Protein AF-A0A4R5E4R2-F1 (afdb_monomer_lite)

Foldseek 3Di:
DQDDWDWDKAADPPAAEDEDDFDFLAFQCGLARHQVLLRVCNPHHIYTRTGDALADPTHHPPPPAAADCVVCCVVVVPDPQAQLQRQQCVVCVLLVDDRDDPDPRSSSRSVRVSRHHDPVPDPDPLVVLQPDPAADEQEFEQCPPPDPSNCVRPVVVVVVCSVVSCVSSVHYYDYDYPDHHRCCNRVVVVVSVVVVVSVVVRD

InterPro domains:
  IPR029058 Alpha/Beta hydrolase fold [G3DSA:3.40.50.1820] (2-77)
  IPR029058 Alpha/Beta hydrolase fold [G3DSA:3.40.50.1820] (78-202)
  IPR029058 Alpha/Beta hydrolase fold [SSF53474] (4-197)

Secondary structure (DSSP, 8-state):
-PPPPPEEEES-TTSPEEEEE--TT--TT-TTTSSGGGGGGGGTSEEEEEPPTTSTTSPP--S------TTTHHHHHTSPPPPHHHHHHHHHHTTTPPPPP--HHHHHHHHHHTTSPPGGG----HHHHHH--S--EEEEE--TTS-HHHIIIIIHHHHHHHHHHHHHHT-EEEEETT--S-HHHHSHHHHHHHHHHHHHHH-

Structure (mmCIF, N/CA/C/O backbone):
data_AF-A0A4R5E4R2-F1
#
_entry.id   AF-A0A4R5E4R2-F1
#
loop_
_atom_site.group_PDB
_atom_site.id
_atom_site.type_symbol
_atom_site.label_atom_id
_atom_site.label_alt_id
_atom_site.label_comp_id
_atom_site.label_asym_id
_atom_site.label_entity_id
_atom_site.label_seq_id
_atom_site.pdbx_PDB_ins_code
_atom_site.Cartn_x
_atom_site.Cartn_y
_atom_site.Cartn_z
_atom_site.occupancy
_atom_site.B_iso_or_equiv
_atom_site.auth_seq_id
_atom_site.auth_comp_id
_atom_site.auth_asym_id
_atom_site.auth_atom_id
_atom_site.pdbx_PDB_model_num
ATOM 1 N N . MET A 1 1 ? 21.765 -1.315 18.176 1.00 36.66 1 MET A N 1
ATOM 2 C CA . MET A 1 1 ? 20.404 -1.459 17.619 1.00 36.66 1 MET A CA 1
ATOM 3 C C . MET A 1 1 ? 20.380 -0.693 16.311 1.00 36.66 1 MET A C 1
ATOM 5 O O . MET A 1 1 ? 20.702 0.490 16.365 1.00 36.66 1 MET A O 1
ATOM 9 N N . PRO A 1 2 ? 20.095 -1.317 15.158 1.00 48.78 2 PRO A N 1
ATOM 10 C CA . PRO A 1 2 ? 19.913 -0.552 13.927 1.00 48.78 2 PRO A CA 1
ATOM 11 C C . PRO A 1 2 ? 18.811 0.485 14.195 1.00 48.78 2 PRO A C 1
ATOM 13 O O . PRO A 1 2 ? 17.774 0.131 14.759 1.00 48.78 2 PRO A O 1
ATOM 16 N N . GLY A 1 3 ? 19.081 1.764 13.909 1.00 56.19 3 GLY A N 1
ATOM 17 C CA . GLY A 1 3 ? 18.292 2.916 14.378 1.00 56.19 3 GLY A CA 1
ATOM 18 C C . GLY A 1 3 ? 16.785 2.818 14.111 1.00 56.19 3 GLY A C 1
ATOM 19 O O . GLY A 1 3 ? 16.336 1.978 13.325 1.00 56.19 3 GLY A O 1
ATOM 20 N N . SER A 1 4 ? 15.997 3.660 14.784 1.00 78.62 4 SER A N 1
ATOM 21 C CA . SER A 1 4 ? 14.544 3.744 14.579 1.00 78.62 4 SER A CA 1
ATOM 22 C C . SER A 1 4 ? 14.204 4.074 13.123 1.00 78.62 4 SER A C 1
ATOM 24 O O . SER A 1 4 ? 14.907 4.858 12.489 1.00 78.62 4 SER A O 1
ATOM 26 N N . VAL A 1 5 ? 13.125 3.485 12.605 1.00 82.88 5 VAL A N 1
ATOM 27 C CA . VAL A 1 5 ? 12.582 3.829 11.281 1.00 82.88 5 VAL A CA 1
ATOM 28 C C . VAL A 1 5 ? 12.020 5.253 11.273 1.00 82.88 5 VAL A C 1
ATOM 30 O O . VAL A 1 5 ? 11.542 5.740 12.300 1.00 82.88 5 VAL A O 1
ATOM 33 N N . HIS A 1 6 ? 12.089 5.914 10.121 1.00 88.81 6 HIS A N 1
ATOM 34 C CA . HIS A 1 6 ? 11.462 7.205 9.881 1.00 88.81 6 HIS A CA 1
ATOM 35 C C . HIS A 1 6 ? 9.942 7.051 9.749 1.00 88.81 6 HIS A C 1
ATOM 37 O O . HIS A 1 6 ? 9.453 6.081 9.164 1.00 88.81 6 HIS A O 1
ATOM 43 N N . VAL A 1 7 ? 9.198 8.002 10.318 1.00 91.75 7 VAL A N 1
ATOM 44 C CA . VAL A 1 7 ? 7.733 8.043 10.258 1.00 91.75 7 VAL A CA 1
ATOM 45 C C . VAL A 1 7 ? 7.277 9.489 10.097 1.00 91.75 7 VAL A C 1
ATOM 47 O O . VAL A 1 7 ? 7.362 10.279 11.044 1.00 91.75 7 VAL A O 1
ATOM 50 N N . THR A 1 8 ? 6.715 9.817 8.936 1.00 97.06 8 THR A N 1
ATOM 51 C CA . THR A 1 8 ? 5.967 11.064 8.761 1.00 97.06 8 THR A CA 1
ATOM 52 C C . THR A 1 8 ? 4.635 10.924 9.479 1.00 97.06 8 THR A C 1
ATOM 54 O O . THR A 1 8 ? 3.903 9.950 9.299 1.00 97.06 8 THR A O 1
ATOM 57 N N . THR A 1 9 ? 4.314 11.890 10.339 1.00 96.38 9 THR A N 1
ATOM 58 C CA . THR A 1 9 ? 3.120 11.808 11.176 1.00 96.38 9 THR A CA 1
ATOM 59 C C . THR A 1 9 ? 2.160 12.965 10.940 1.00 96.38 9 THR A C 1
ATOM 61 O O . THR A 1 9 ? 2.543 14.126 11.076 1.00 96.38 9 THR A O 1
ATOM 64 N N . LEU A 1 10 ? 0.890 12.646 10.680 1.00 97.19 10 LEU A N 1
ATOM 65 C CA . LEU A 1 10 ? -0.178 13.610 10.404 1.00 97.19 10 LEU A CA 1
ATOM 66 C C . LEU A 1 10 ? -1.336 13.461 11.404 1.00 97.19 10 LEU A C 1
ATOM 68 O O . LEU A 1 10 ? -1.610 12.369 11.899 1.00 97.19 10 LEU A O 1
ATOM 72 N N . GLY A 1 11 ? -2.043 14.557 11.684 1.00 95.75 11 GLY A N 1
ATOM 73 C CA . GLY A 1 11 ? -3.224 14.560 12.559 1.00 95.75 11 GLY A CA 1
ATOM 74 C C . GLY A 1 11 ? -2.900 14.691 14.055 1.00 95.75 11 GLY A C 1
ATOM 75 O O . GLY A 1 11 ? -1.730 14.715 14.448 1.00 95.75 11 GLY A O 1
ATOM 76 N N . PRO A 1 12 ? -3.913 14.827 14.925 1.00 92.81 12 PRO A N 1
ATOM 77 C CA . PRO A 1 12 ? -3.715 15.146 16.338 1.00 92.81 12 PRO A CA 1
ATOM 78 C C . PRO A 1 12 ? -3.223 13.937 17.146 1.00 92.81 12 PRO A C 1
ATOM 80 O O . PRO A 1 12 ? -3.650 12.810 16.926 1.00 92.81 12 PRO A O 1
ATOM 83 N N . HIS A 1 13 ? -2.354 14.172 18.133 1.00 85.50 13 HIS A N 1
ATOM 84 C CA . HIS A 1 13 ? -1.736 13.113 18.949 1.00 85.50 13 HIS A CA 1
ATOM 85 C C . HIS A 1 13 ? -2.749 12.214 19.688 1.00 85.50 13 HIS A C 1
ATOM 87 O O . HIS A 1 13 ? -2.463 11.050 19.938 1.00 85.50 13 HIS A O 1
ATOM 93 N N . GLY A 1 14 ? -3.922 12.744 20.051 1.00 87.00 14 GLY A N 1
ATOM 94 C CA . GLY A 1 14 ? -4.971 11.995 20.755 1.00 87.00 14 GLY A CA 1
ATOM 95 C C . GLY A 1 14 ? -5.952 11.238 19.853 1.00 87.00 14 GLY A C 1
ATOM 96 O O . GLY A 1 14 ? -6.846 10.581 20.379 1.00 87.00 14 GLY A O 1
ATOM 97 N N . ALA A 1 15 ? -5.837 11.347 18.525 1.00 90.69 15 ALA A N 1
ATOM 98 C CA . ALA A 1 15 ? -6.697 10.595 17.612 1.00 90.69 15 ALA A CA 1
ATOM 99 C C . ALA A 1 15 ? -6.246 9.128 17.485 1.00 90.69 15 ALA A C 1
ATOM 101 O O . ALA A 1 15 ? -5.068 8.830 17.707 1.00 90.69 15 ALA A O 1
ATOM 102 N N . PRO A 1 16 ? -7.149 8.211 17.083 1.00 89.88 16 PRO A N 1
ATOM 103 C CA . PRO A 1 16 ? -6.794 6.813 16.860 1.00 89.88 16 PRO A CA 1
ATOM 104 C C . PRO A 1 16 ? -5.644 6.678 15.842 1.00 89.88 16 PRO A C 1
ATOM 106 O O . PRO A 1 16 ? -5.734 7.267 14.757 1.00 89.88 16 PRO A O 1
ATOM 109 N N . PRO A 1 17 ? -4.560 5.948 16.172 1.00 92.12 17 PRO A N 1
ATOM 110 C CA . PRO A 1 17 ? -3.408 5.806 15.292 1.00 92.12 17 PRO A CA 1
ATOM 111 C C . PRO A 1 17 ? -3.679 4.825 14.149 1.00 92.12 17 PRO A C 1
ATOM 113 O O . PRO A 1 17 ? -4.243 3.752 14.354 1.00 92.12 17 PRO A O 1
ATOM 116 N N . VAL A 1 18 ? -3.212 5.177 12.954 1.00 93.75 18 VAL A N 1
ATOM 117 C CA . VAL A 1 18 ? -3.275 4.345 11.747 1.00 93.75 18 VAL A CA 1
ATOM 118 C C . VAL A 1 18 ? -1.882 4.269 11.136 1.00 93.75 18 VAL A C 1
ATOM 120 O O . VAL A 1 18 ? -1.312 5.297 10.781 1.00 93.75 18 VAL A O 1
ATOM 123 N N . LEU A 1 19 ? -1.345 3.058 10.994 1.00 93.44 19 LEU A N 1
ATOM 124 C CA . LEU A 1 19 ? -0.060 2.810 10.342 1.00 93.44 19 LEU A CA 1
ATOM 125 C C . LEU A 1 19 ? -0.258 2.492 8.859 1.00 93.44 19 LEU A C 1
ATOM 127 O O . LEU A 1 19 ? -0.993 1.568 8.516 1.00 93.44 19 LEU A O 1
ATOM 131 N N . PHE A 1 20 ? 0.456 3.214 8.002 1.00 92.75 20 PHE A N 1
ATOM 132 C CA . PHE A 1 20 ? 0.548 2.946 6.572 1.00 92.75 20 PHE A CA 1
ATOM 133 C C . PHE A 1 20 ? 1.914 2.372 6.232 1.00 92.75 20 PHE A C 1
ATOM 135 O O . PHE A 1 20 ? 2.933 2.963 6.582 1.00 92.75 20 PHE A O 1
ATOM 142 N N . VAL A 1 21 ? 1.926 1.245 5.520 1.00 90.00 21 VAL A N 1
ATOM 143 C CA . VAL A 1 21 ? 3.144 0.537 5.109 1.00 90.00 21 VAL A CA 1
ATOM 144 C C . VAL A 1 21 ? 3.188 0.492 3.586 1.00 90.00 21 VAL A C 1
ATOM 146 O O . VAL A 1 21 ? 2.303 -0.092 2.963 1.00 90.00 21 VAL A O 1
ATOM 149 N N . HIS A 1 22 ? 4.179 1.148 2.983 1.00 91.88 22 HIS A N 1
ATOM 150 C CA . HIS A 1 22 ? 4.284 1.275 1.525 1.00 91.88 22 HIS A CA 1
ATOM 151 C C . HIS A 1 22 ? 4.837 0.003 0.861 1.00 91.88 22 HIS A C 1
ATOM 153 O O . HIS A 1 22 ? 5.544 -0.794 1.489 1.00 91.88 22 HIS A O 1
ATOM 159 N N . GLY A 1 23 ? 4.546 -0.152 -0.436 1.00 84.25 23 GLY A N 1
ATOM 160 C CA . GLY A 1 23 ? 5.105 -1.200 -1.296 1.00 84.25 23 GLY A CA 1
ATOM 161 C C . GLY A 1 23 ? 6.571 -0.957 -1.672 1.00 84.25 23 GLY A C 1
ATOM 162 O O . GLY A 1 23 ? 7.269 -0.147 -1.064 1.00 84.25 23 GLY A O 1
ATOM 163 N N . SER A 1 24 ? 7.090 -1.678 -2.656 1.00 81.81 24 SER A N 1
ATOM 164 C CA . SER A 1 24 ? 8.464 -1.475 -3.142 1.00 81.81 24 SER A CA 1
ATOM 165 C C . SER A 1 24 ? 8.569 -0.179 -3.966 1.00 81.81 24 SER A C 1
ATOM 167 O O . SER A 1 24 ? 7.557 0.362 -4.400 1.00 81.81 24 SER A O 1
ATOM 169 N N . THR A 1 25 ? 9.783 0.342 -4.180 1.00 81.75 25 THR A N 1
ATOM 170 C CA . THR A 1 25 ? 10.090 1.562 -4.984 1.00 81.75 25 THR A CA 1
ATOM 171 C C . THR A 1 25 ? 9.580 2.918 -4.474 1.00 81.75 25 THR A C 1
ATOM 173 O O . THR A 1 25 ? 9.775 3.931 -5.147 1.00 81.75 25 THR A O 1
ATOM 176 N N . SER A 1 26 ? 8.989 2.970 -3.281 1.00 89.12 26 SER A N 1
ATOM 177 C CA . SER A 1 26 ? 8.413 4.189 -2.697 1.00 89.12 26 SER A CA 1
ATOM 178 C C . SER A 1 26 ? 8.772 4.336 -1.212 1.00 89.12 26 SER A C 1
ATOM 180 O O . SER A 1 26 ? 9.593 3.580 -0.696 1.00 89.12 26 SER A O 1
ATOM 182 N N . TRP A 1 27 ? 8.189 5.317 -0.529 1.00 93.19 27 TRP A N 1
ATOM 183 C CA . TRP A 1 27 ? 8.298 5.557 0.909 1.00 93.19 27 TRP A CA 1
ATOM 184 C C . TRP A 1 27 ? 6.977 6.131 1.451 1.00 93.19 27 TRP A C 1
ATOM 186 O O . TRP A 1 27 ? 6.012 6.287 0.702 1.00 93.19 27 TRP A O 1
ATOM 196 N N . GLY A 1 28 ? 6.879 6.372 2.758 1.00 91.69 28 GLY A N 1
ATOM 197 C CA . GLY A 1 28 ? 5.616 6.617 3.453 1.00 91.69 28 GLY A CA 1
ATOM 198 C C . GLY A 1 28 ? 4.812 7.790 2.890 1.00 91.69 28 GLY A C 1
ATOM 199 O O . GLY A 1 28 ? 3.635 7.627 2.565 1.00 91.69 28 GLY A O 1
ATOM 200 N N . ASP A 1 29 ? 5.438 8.958 2.758 1.00 96.06 29 ASP A N 1
ATOM 201 C CA . ASP A 1 29 ? 4.815 10.197 2.277 1.00 96.06 29 ASP A CA 1
ATOM 202 C C . ASP A 1 29 ? 5.188 10.565 0.830 1.00 96.06 29 ASP A C 1
ATOM 204 O O . ASP A 1 29 ? 4.956 11.699 0.408 1.00 96.06 29 ASP A O 1
ATOM 208 N N . ASP A 1 30 ? 5.715 9.614 0.048 1.00 96.12 30 ASP A N 1
ATOM 209 C CA . ASP A 1 30 ? 5.967 9.805 -1.384 1.00 96.12 30 ASP A CA 1
ATOM 210 C C . ASP A 1 30 ? 4.662 10.223 -2.095 1.00 96.12 30 ASP A C 1
ATOM 212 O O . ASP A 1 30 ? 3.672 9.484 -2.038 1.00 96.12 30 ASP A O 1
ATOM 216 N N . PRO A 1 31 ? 4.625 11.385 -2.775 1.00 94.00 31 PRO A N 1
ATOM 217 C CA . PRO A 1 31 ? 3.416 11.871 -3.428 1.00 94.00 31 PRO A CA 1
ATOM 218 C C . PRO A 1 31 ? 3.023 11.089 -4.680 1.00 94.00 31 PRO A C 1
ATOM 220 O O . PRO A 1 31 ? 1.889 11.226 -5.134 1.00 94.00 31 PRO A O 1
ATOM 223 N N . HIS A 1 32 ? 3.931 10.294 -5.247 1.00 91.38 32 HIS A N 1
ATOM 224 C CA . HIS A 1 32 ? 3.689 9.589 -6.505 1.00 91.38 32 HIS A CA 1
ATOM 225 C C . HIS A 1 32 ? 3.259 8.142 -6.306 1.00 91.38 32 HIS A C 1
ATOM 227 O O . HIS A 1 32 ? 2.405 7.660 -7.043 1.00 91.38 32 HIS A O 1
ATOM 233 N N . TYR A 1 33 ? 3.847 7.452 -5.330 1.00 90.50 33 TYR A N 1
ATOM 234 C CA . TYR A 1 33 ? 3.615 6.019 -5.125 1.00 90.50 33 TYR A CA 1
ATOM 235 C C . TYR A 1 33 ? 3.331 5.650 -3.658 1.00 90.50 33 TYR A C 1
ATOM 237 O O . TYR A 1 33 ? 2.905 4.526 -3.376 1.00 90.50 33 TYR A O 1
ATOM 245 N N . GLY A 1 34 ? 3.526 6.595 -2.732 1.00 93.31 34 GLY A N 1
ATOM 246 C CA . GLY A 1 34 ? 3.281 6.449 -1.298 1.00 93.31 34 GLY A CA 1
ATOM 247 C C . GLY A 1 34 ? 1.886 6.922 -0.903 1.00 93.31 34 GLY A C 1
ATOM 248 O O . GLY A 1 34 ? 0.964 6.926 -1.715 1.00 93.31 34 GLY A O 1
ATOM 249 N N . PHE A 1 35 ? 1.709 7.320 0.359 1.00 97.25 35 PHE A N 1
ATOM 250 C CA . PHE A 1 35 ? 0.391 7.622 0.934 1.00 97.25 35 PHE A CA 1
ATOM 251 C C . PHE A 1 35 ? 0.123 9.113 1.161 1.00 97.25 35 PHE A C 1
ATOM 253 O O . PHE A 1 35 ? -0.707 9.480 1.997 1.00 97.25 35 PHE A O 1
ATOM 260 N N . ALA A 1 36 ? 0.794 10.006 0.427 1.00 97.44 36 ALA A N 1
ATOM 261 C CA . ALA A 1 36 ? 0.551 11.443 0.575 1.00 97.44 36 ALA A CA 1
ATOM 262 C C . ALA A 1 36 ? -0.928 11.815 0.327 1.00 97.44 36 ALA A C 1
ATOM 264 O O . ALA A 1 36 ? -1.484 12.671 1.017 1.00 97.44 36 ALA A O 1
ATOM 265 N N . ALA A 1 37 ? -1.600 11.125 -0.602 1.00 97.94 37 ALA A N 1
ATOM 266 C CA . ALA A 1 37 ? -3.001 11.367 -0.955 1.00 97.94 37 ALA A CA 1
ATOM 267 C C . ALA A 1 37 ? -4.010 10.952 0.142 1.00 97.94 37 ALA A C 1
ATOM 269 O O . ALA A 1 37 ? -5.192 11.301 0.089 1.00 97.94 37 ALA A O 1
ATOM 270 N N . GLN A 1 38 ? -3.554 10.252 1.185 1.00 98.06 38 GLN A N 1
ATOM 271 C CA . GLN A 1 38 ? -4.365 9.875 2.346 1.00 98.06 38 GLN A CA 1
ATOM 272 C C . GLN A 1 38 ? -4.377 10.968 3.429 1.00 98.06 38 GLN A C 1
ATOM 274 O O . GLN A 1 38 ? -5.134 10.856 4.397 1.00 98.06 38 GLN A O 1
ATOM 279 N N . ALA A 1 39 ? -3.611 12.057 3.265 1.00 97.81 39 ALA A N 1
ATOM 280 C CA . ALA A 1 39 ? -3.543 13.175 4.211 1.00 97.81 39 ALA A CA 1
ATOM 281 C C . ALA A 1 39 ? -4.909 13.724 4.690 1.00 97.81 39 ALA A C 1
ATOM 283 O O . ALA A 1 39 ? -5.007 14.048 5.876 1.00 97.81 39 ALA A O 1
ATOM 284 N N . PRO A 1 40 ? -5.991 13.785 3.878 1.00 97.88 40 PRO A N 1
ATOM 285 C CA . PRO A 1 40 ? -7.305 14.230 4.358 1.00 97.88 40 PRO A CA 1
ATOM 286 C C . PRO A 1 40 ? -7.874 13.416 5.536 1.00 97.88 40 PRO A C 1
ATOM 288 O O . PRO A 1 40 ? -8.643 13.945 6.340 1.00 97.88 40 PRO A O 1
ATOM 291 N N . LEU A 1 41 ? -7.469 12.150 5.702 1.00 97.31 41 LEU A N 1
ATOM 292 C CA . LEU A 1 41 ? -7.888 11.304 6.829 1.00 97.31 41 LEU A CA 1
ATOM 293 C C . LEU A 1 41 ? -7.320 11.793 8.175 1.00 97.31 41 LEU A C 1
ATOM 295 O O . LEU A 1 41 ? -7.875 11.486 9.234 1.00 97.31 41 LEU A O 1
ATOM 299 N N . ALA A 1 42 ? -6.267 12.617 8.150 1.00 96.75 42 ALA A N 1
ATOM 300 C CA . ALA A 1 42 ? -5.613 13.170 9.334 1.00 96.75 42 ALA A CA 1
ATOM 301 C C . ALA A 1 42 ? -6.501 14.133 10.144 1.00 96.75 42 ALA A C 1
ATOM 303 O O . ALA A 1 42 ? -6.202 14.431 11.300 1.00 96.75 42 ALA A O 1
ATOM 304 N N . GLY A 1 43 ? -7.619 14.602 9.574 1.00 93.81 43 GLY A N 1
ATOM 305 C CA . GLY A 1 43 ? -8.623 15.368 10.319 1.00 93.81 43 GLY A CA 1
ATOM 306 C C . GLY A 1 43 ? -9.330 14.551 11.408 1.00 93.81 43 GLY A C 1
ATOM 307 O O . GLY A 1 43 ? -9.968 15.124 12.288 1.00 93.81 43 GLY A O 1
ATOM 308 N N . ARG A 1 44 ? -9.236 13.215 11.355 1.00 92.50 44 ARG A N 1
ATOM 309 C CA . ARG A 1 44 ? -9.962 12.291 12.244 1.00 92.50 44 ARG A CA 1
ATOM 310 C C . ARG A 1 44 ? -9.069 11.232 12.883 1.00 92.50 44 ARG A C 1
ATOM 312 O O . ARG A 1 44 ? -9.391 10.739 13.959 1.00 92.50 44 ARG A O 1
ATOM 319 N N . PHE A 1 45 ? -7.968 10.895 12.223 1.00 94.88 45 PHE A N 1
ATOM 320 C CA . PHE A 1 45 ? -7.043 9.843 12.623 1.00 94.88 45 PHE A CA 1
ATOM 321 C C . PHE A 1 45 ? -5.626 10.400 12.765 1.00 94.88 45 PHE A C 1
ATOM 323 O O . PHE A 1 45 ? -5.275 11.415 12.164 1.00 94.88 45 PHE A O 1
ATOM 330 N N . ARG A 1 46 ? -4.792 9.719 13.550 1.00 95.19 46 ARG A N 1
ATOM 331 C CA . ARG A 1 46 ? -3.356 9.993 13.646 1.00 95.19 46 ARG A CA 1
ATOM 332 C C . ARG A 1 46 ? -2.632 9.093 12.646 1.00 95.19 46 ARG A C 1
ATOM 334 O O . ARG A 1 46 ? -2.429 7.914 12.920 1.00 95.19 46 ARG A O 1
ATOM 341 N N . LEU A 1 47 ? -2.276 9.622 11.478 1.00 97.00 47 LEU A N 1
ATOM 342 C CA . LEU A 1 47 ? -1.659 8.828 10.411 1.00 97.00 47 LEU A CA 1
ATOM 343 C C . LEU A 1 47 ? -0.151 8.719 10.645 1.00 97.00 47 LEU A C 1
ATOM 345 O O . LEU A 1 47 ? 0.520 9.735 10.822 1.00 97.00 47 LEU A O 1
ATOM 349 N N . LEU A 1 48 ? 0.369 7.497 10.625 1.00 95.94 48 LEU A N 1
ATOM 350 C CA . LEU A 1 48 ? 1.782 7.151 10.727 1.00 95.94 48 LEU A CA 1
ATOM 351 C C . LEU A 1 48 ? 2.214 6.592 9.368 1.00 95.94 48 LEU A C 1
ATOM 353 O O . LEU A 1 48 ? 1.957 5.428 9.064 1.00 95.94 48 LEU A O 1
ATOM 357 N N . LEU A 1 49 ? 2.821 7.433 8.535 1.00 95.94 49 LEU A N 1
ATOM 358 C CA . LEU A 1 49 ? 3.323 7.054 7.218 1.00 95.94 49 LEU A CA 1
ATOM 359 C C . LEU A 1 49 ? 4.774 6.610 7.400 1.00 95.94 49 LEU A C 1
ATOM 361 O O . LEU A 1 49 ? 5.670 7.446 7.513 1.00 95.94 49 LEU A O 1
ATOM 365 N N . MET A 1 50 ? 4.991 5.304 7.566 1.00 93.44 50 MET A N 1
ATOM 366 C CA . MET A 1 50 ? 6.329 4.796 7.864 1.00 93.44 50 MET A CA 1
ATOM 367 C C . MET A 1 50 ? 7.145 4.608 6.596 1.00 93.44 50 MET A C 1
ATOM 369 O O . MET A 1 50 ? 6.620 4.118 5.601 1.00 93.44 50 MET A O 1
ATOM 373 N N . ASP A 1 51 ? 8.444 4.860 6.690 1.00 89.50 51 ASP A N 1
ATOM 374 C CA . ASP A 1 51 ? 9.405 4.407 5.695 1.00 89.50 51 ASP A CA 1
ATOM 375 C C . ASP A 1 51 ? 9.955 3.057 6.150 1.00 89.50 51 ASP A C 1
ATOM 377 O O . ASP A 1 51 ? 10.527 2.933 7.240 1.00 89.50 51 ASP A O 1
ATOM 381 N N . ARG A 1 52 ? 9.798 2.011 5.338 1.00 89.75 52 ARG A N 1
ATOM 382 C CA . ARG A 1 52 ? 10.456 0.724 5.597 1.00 89.75 52 ARG A CA 1
ATOM 383 C C . ARG A 1 52 ? 11.980 0.919 5.567 1.00 89.75 52 ARG A C 1
ATOM 385 O O . ARG A 1 52 ? 12.491 1.836 4.930 1.00 89.75 52 ARG A O 1
ATOM 392 N N . ARG A 1 53 ? 12.736 0.073 6.275 1.00 83.56 53 ARG A N 1
ATOM 393 C CA . ARG A 1 53 ? 14.212 0.134 6.228 1.00 83.56 53 ARG A CA 1
ATOM 394 C C . ARG A 1 53 ? 14.701 -0.037 4.789 1.00 83.56 53 ARG A C 1
ATOM 396 O O . ARG A 1 53 ? 14.158 -0.869 4.076 1.00 83.56 53 ARG A O 1
ATOM 403 N N . GLY A 1 54 ? 15.703 0.742 4.389 1.00 81.38 54 GLY A N 1
ATOM 404 C CA . GLY A 1 54 ? 16.176 0.817 3.002 1.00 81.38 54 GLY A CA 1
ATOM 405 C C . GLY A 1 54 ? 15.367 1.755 2.094 1.00 81.38 54 GLY A C 1
ATOM 406 O O . GLY A 1 54 ? 15.738 1.953 0.940 1.00 81.38 54 GLY A O 1
ATOM 407 N N . TYR A 1 55 ? 14.313 2.390 2.618 1.00 86.88 55 TYR A N 1
ATOM 408 C CA . TYR A 1 55 ? 13.451 3.325 1.892 1.00 86.88 55 TYR A CA 1
ATOM 409 C C . TYR A 1 55 ? 13.377 4.687 2.590 1.00 86.88 55 TYR A C 1
ATOM 411 O O . TYR A 1 55 ? 13.651 4.802 3.786 1.00 86.88 55 TYR A O 1
ATOM 419 N N . GLY A 1 56 ? 13.021 5.733 1.837 1.00 90.00 56 GLY A N 1
ATOM 420 C CA . GLY A 1 56 ? 12.748 7.075 2.370 1.00 90.00 56 GLY A CA 1
ATOM 421 C C . GLY A 1 56 ? 13.854 7.614 3.283 1.00 90.00 56 GLY A C 1
ATOM 422 O O . GLY A 1 56 ? 15.035 7.492 2.955 1.00 90.00 56 GLY A O 1
ATOM 423 N N . GLY A 1 57 ? 13.480 8.169 4.433 1.00 89.94 57 GLY A N 1
ATOM 424 C CA . GLY A 1 57 ? 14.376 8.619 5.501 1.00 89.94 57 GLY A CA 1
ATOM 425 C C . GLY A 1 57 ? 14.789 7.530 6.500 1.00 89.94 57 GLY A C 1
ATOM 426 O O . GLY A 1 57 ? 15.495 7.829 7.465 1.00 89.94 57 GLY A O 1
ATOM 427 N N . SER A 1 58 ? 14.355 6.279 6.320 1.00 85.81 58 SER A N 1
ATOM 428 C CA . SER A 1 58 ? 14.729 5.174 7.207 1.00 85.81 58 SER A CA 1
ATOM 429 C C . SER A 1 58 ? 16.166 4.691 6.969 1.00 85.81 58 SER A C 1
ATOM 431 O O . SER A 1 58 ? 16.650 4.728 5.832 1.00 85.81 58 SER A O 1
ATOM 433 N N . PRO A 1 59 ? 16.845 4.164 8.013 1.00 82.62 59 PRO A N 1
ATOM 434 C CA . PRO A 1 59 ? 18.150 3.527 7.859 1.00 82.62 59 PRO A CA 1
ATOM 435 C C . PRO A 1 59 ? 18.107 2.373 6.860 1.00 82.62 59 PRO A C 1
ATOM 437 O O . PRO A 1 59 ? 17.049 1.769 6.652 1.00 82.62 59 PRO A O 1
ATOM 440 N N . ASP A 1 60 ? 19.267 2.012 6.322 1.00 80.50 60 ASP A N 1
ATOM 441 C CA . ASP A 1 60 ? 19.389 0.867 5.425 1.00 80.50 60 ASP A CA 1
ATOM 442 C C . ASP A 1 60 ? 18.916 -0.436 6.084 1.00 80.50 60 ASP A C 1
ATOM 444 O O . ASP A 1 60 ? 18.961 -0.617 7.308 1.00 80.50 60 ASP A O 1
ATOM 448 N N . ALA A 1 61 ? 18.431 -1.350 5.246 1.00 69.81 61 ALA A N 1
ATOM 449 C CA . ALA A 1 61 ? 17.928 -2.661 5.644 1.00 69.81 61 ALA A CA 1
ATOM 450 C C . ALA A 1 61 ? 19.010 -3.565 6.272 1.00 69.81 61 ALA A C 1
ATOM 452 O O . ALA A 1 61 ? 18.678 -4.469 7.039 1.00 69.81 61 ALA A O 1
ATOM 453 N N . GLY A 1 62 ? 20.292 -3.274 6.015 1.00 66.88 62 GLY A N 1
ATOM 454 C CA . GLY A 1 62 ? 21.422 -4.128 6.384 1.00 66.88 62 GLY A CA 1
ATOM 455 C C . GLY A 1 62 ? 21.505 -5.388 5.514 1.00 66.88 62 GLY A C 1
ATOM 456 O O . GLY A 1 62 ? 20.757 -5.537 4.554 1.00 66.88 62 GLY A O 1
ATOM 457 N N . GLU A 1 63 ? 22.415 -6.302 5.857 1.00 59.81 63 GLU A N 1
ATOM 458 C CA . GLU A 1 63 ? 22.630 -7.570 5.129 1.00 59.81 63 GLU A CA 1
ATOM 459 C C . GLU A 1 63 ? 21.552 -8.633 5.424 1.00 59.81 63 GLU A C 1
ATOM 461 O O . GLU A 1 63 ? 21.486 -9.671 4.775 1.00 59.81 63 GLU A O 1
ATOM 466 N N . SER A 1 64 ? 20.690 -8.399 6.416 1.00 50.31 64 SER A N 1
ATOM 467 C CA . SER A 1 64 ? 19.718 -9.382 6.906 1.00 50.31 64 SER A CA 1
ATOM 468 C C . SER A 1 64 ? 18.385 -9.336 6.151 1.00 50.31 64 SER A C 1
ATOM 470 O O . SER A 1 64 ? 17.347 -9.071 6.750 1.00 50.31 64 SER A O 1
ATOM 472 N N . PHE A 1 65 ? 18.415 -9.628 4.853 1.00 50.84 65 PHE A N 1
ATOM 473 C CA . PHE A 1 65 ? 17.256 -10.083 4.073 1.00 50.84 65 PHE A CA 1
ATOM 474 C C . PHE A 1 65 ? 17.714 -11.154 3.067 1.00 50.84 65 PHE A C 1
ATOM 476 O O . PHE A 1 65 ? 17.779 -10.884 1.875 1.00 50.84 65 PHE A O 1
ATOM 483 N N . PRO A 1 66 ? 18.100 -12.362 3.510 1.00 47.56 66 PRO A N 1
ATOM 484 C CA . PRO A 1 66 ? 18.342 -13.445 2.569 1.00 47.56 66 PRO A CA 1
ATOM 485 C C . PRO A 1 66 ? 16.985 -13.937 2.038 1.00 47.56 66 PRO A C 1
ATOM 487 O O . PRO A 1 66 ? 16.147 -14.398 2.818 1.00 47.56 66 PRO A O 1
ATOM 490 N N . GLY A 1 67 ? 16.741 -13.770 0.734 1.00 42.66 67 GLY A N 1
ATOM 491 C CA . GLY A 1 67 ? 15.727 -14.547 0.010 1.00 42.66 67 GLY A CA 1
ATOM 492 C C . GLY A 1 67 ? 16.099 -16.028 0.076 1.00 42.66 67 GLY A C 1
ATOM 493 O O . GLY A 1 67 ? 17.284 -16.358 0.047 1.00 42.66 67 GLY A O 1
ATOM 494 N N . ASP A 1 68 ? 15.119 -16.906 0.265 1.00 44.84 68 ASP A N 1
ATOM 495 C CA . ASP A 1 68 ? 15.357 -18.336 0.477 1.00 44.84 68 ASP A CA 1
ATOM 496 C C . ASP A 1 68 ? 15.069 -19.099 -0.826 1.00 44.84 68 ASP A C 1
ATOM 498 O O . ASP A 1 68 ? 13.992 -19.665 -1.017 1.00 44.84 68 ASP A O 1
ATOM 502 N N . TYR A 1 69 ? 16.056 -19.073 -1.729 1.00 48.44 69 TYR A N 1
ATOM 503 C CA . TYR A 1 69 ? 16.021 -19.602 -3.099 1.00 48.44 69 TYR A CA 1
ATOM 504 C C . TYR A 1 69 ? 16.187 -21.131 -3.208 1.00 48.44 69 TYR A C 1
ATOM 506 O O . TYR A 1 69 ? 16.461 -21.637 -4.291 1.00 48.44 69 TYR A O 1
ATOM 514 N N . LEU A 1 70 ? 16.012 -21.908 -2.131 1.00 44.72 70 LEU A N 1
ATOM 515 C CA . LEU A 1 70 ? 16.487 -23.304 -2.028 1.00 44.72 70 LEU A CA 1
ATOM 516 C C . LEU A 1 70 ? 15.918 -24.334 -3.035 1.00 44.72 70 LEU A C 1
ATOM 518 O O . LEU A 1 70 ? 16.320 -25.496 -2.992 1.00 44.72 70 LEU A O 1
ATOM 522 N N . ALA A 1 71 ? 15.011 -23.955 -3.936 1.00 44.97 71 ALA A N 1
ATOM 523 C CA . ALA A 1 71 ? 14.588 -24.803 -5.0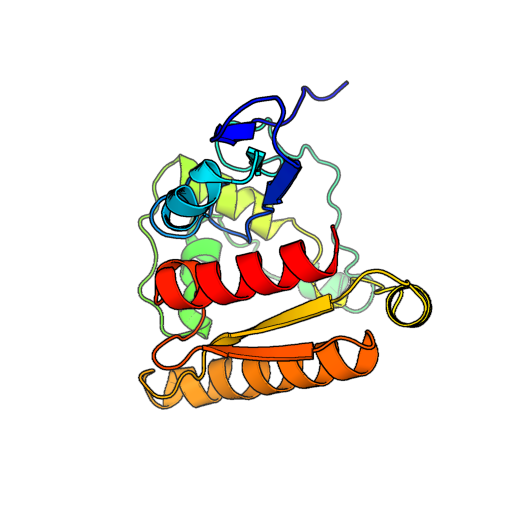54 1.00 44.97 71 ALA A CA 1
ATOM 524 C C . ALA A 1 71 ? 15.313 -24.495 -6.382 1.00 44.97 71 ALA A C 1
ATOM 526 O O . ALA A 1 71 ? 15.446 -25.405 -7.195 1.00 44.97 71 ALA A O 1
ATOM 527 N N . ASP A 1 72 ? 15.814 -23.267 -6.556 1.00 42.47 72 ASP A N 1
ATOM 528 C CA . ASP A 1 72 ? 16.382 -22.735 -7.805 1.00 42.47 72 ASP A CA 1
ATOM 529 C C . ASP A 1 72 ? 17.773 -22.088 -7.580 1.00 42.47 72 ASP A C 1
ATOM 531 O O . ASP A 1 72 ? 18.270 -21.373 -8.444 1.00 42.47 72 ASP A O 1
ATOM 535 N N . ASP A 1 73 ? 18.398 -22.299 -6.413 1.00 46.19 73 ASP A N 1
ATOM 536 C CA . ASP A 1 73 ? 19.607 -21.589 -5.947 1.00 46.19 73 ASP A CA 1
ATOM 537 C C . ASP A 1 73 ? 20.779 -21.690 -6.939 1.00 46.19 73 ASP A C 1
ATOM 539 O O . ASP A 1 73 ? 21.398 -20.682 -7.275 1.00 46.19 73 ASP A O 1
ATOM 543 N N . ASP A 1 74 ? 21.015 -22.883 -7.492 1.00 42.81 74 ASP A N 1
ATOM 544 C CA . ASP A 1 74 ? 22.060 -23.113 -8.498 1.00 42.81 74 ASP A CA 1
ATOM 545 C C . ASP A 1 74 ? 21.753 -22.399 -9.832 1.00 42.81 74 ASP A C 1
ATOM 547 O O . ASP A 1 74 ? 22.660 -21.887 -10.484 1.00 42.81 74 ASP A O 1
ATOM 551 N N . ASP A 1 75 ? 20.478 -22.315 -10.231 1.00 44.28 75 ASP A N 1
ATOM 552 C CA . ASP A 1 75 ? 20.059 -21.655 -11.476 1.00 44.28 75 ASP A CA 1
ATOM 553 C C . ASP A 1 75 ? 20.044 -20.123 -11.329 1.00 44.28 75 ASP A C 1
ATOM 555 O O . ASP A 1 75 ? 20.352 -19.394 -12.273 1.00 44.28 75 ASP A O 1
ATOM 559 N N . ILE A 1 76 ? 19.711 -19.620 -10.137 1.00 51.00 76 ILE A N 1
ATOM 560 C CA . ILE A 1 76 ? 19.679 -18.193 -9.795 1.00 51.00 76 ILE A CA 1
ATOM 561 C C . ILE A 1 76 ? 21.091 -17.649 -9.566 1.00 51.00 76 ILE A C 1
ATOM 563 O O . ILE A 1 76 ? 21.358 -16.513 -9.959 1.00 51.00 76 ILE A O 1
ATOM 567 N N . ALA A 1 77 ? 22.008 -18.449 -9.013 1.00 51.66 77 ALA A N 1
ATOM 568 C CA . ALA A 1 77 ? 23.418 -18.086 -8.854 1.00 51.66 77 ALA A CA 1
ATOM 569 C C . ALA A 1 77 ? 24.131 -17.831 -10.197 1.00 51.66 77 ALA A C 1
ATOM 571 O O . ALA A 1 77 ? 25.084 -17.053 -10.255 1.00 51.66 77 ALA A O 1
ATOM 572 N N . GLU A 1 78 ? 23.656 -18.456 -11.277 1.00 49.44 78 GLU A N 1
ATOM 573 C CA . GLU A 1 78 ? 24.186 -18.283 -12.634 1.00 49.44 78 GLU A CA 1
ATOM 574 C C . GLU A 1 78 ? 23.519 -17.117 -13.398 1.00 49.44 78 GLU A C 1
ATOM 576 O O . GLU A 1 78 ? 23.980 -16.731 -14.479 1.00 49.44 78 GLU A O 1
ATOM 581 N N . LEU A 1 79 ? 22.450 -16.510 -12.859 1.00 53.56 79 LEU A N 1
ATOM 582 C CA . LEU A 1 79 ? 21.846 -15.309 -13.441 1.00 53.56 79 LEU A CA 1
ATOM 583 C C . LEU A 1 79 ? 22.681 -14.066 -13.093 1.00 53.56 79 LEU A C 1
ATOM 585 O O . LEU A 1 79 ? 23.096 -13.889 -11.948 1.00 53.56 79 LEU A O 1
ATOM 589 N N . PRO A 1 80 ? 22.906 -13.141 -14.046 1.00 59.94 80 PRO A N 1
ATOM 590 C CA . PRO A 1 80 ? 23.559 -11.880 -13.725 1.00 59.94 80 PRO A CA 1
ATOM 591 C C . PRO A 1 80 ? 22.705 -11.090 -12.724 1.00 59.94 80 PRO A C 1
ATOM 593 O O . PRO A 1 80 ? 21.529 -10.824 -12.987 1.00 59.94 80 PRO A O 1
ATOM 596 N N . GLU A 1 81 ? 23.304 -10.677 -11.601 1.00 70.62 81 GLU A N 1
ATOM 597 C CA . GLU A 1 81 ? 22.635 -9.793 -10.644 1.00 70.62 81 GLU A CA 1
ATOM 598 C C . GLU A 1 81 ? 22.192 -8.504 -11.348 1.00 70.62 81 GLU A C 1
ATOM 600 O O . GLU A 1 81 ? 22.995 -7.791 -11.959 1.00 70.62 81 GLU A O 1
ATOM 605 N N . LEU A 1 82 ? 20.898 -8.192 -11.260 1.00 78.50 82 LEU A N 1
ATOM 606 C CA . LEU A 1 82 ? 20.380 -6.929 -11.772 1.00 78.50 82 LEU A CA 1
ATOM 607 C C . LEU A 1 82 ? 20.942 -5.775 -10.944 1.00 78.50 82 LEU A C 1
ATOM 609 O O . LEU A 1 82 ? 20.947 -5.814 -9.715 1.00 78.50 82 LEU A O 1
ATOM 613 N N . THR A 1 83 ? 21.344 -4.689 -11.596 1.00 88.31 83 THR A N 1
ATOM 614 C CA . THR A 1 83 ? 21.578 -3.436 -10.871 1.00 88.31 83 THR A CA 1
ATOM 615 C C . THR A 1 83 ? 20.246 -2.877 -10.349 1.00 88.31 83 THR A C 1
ATOM 617 O O . THR A 1 83 ? 19.191 -3.160 -10.926 1.00 88.31 83 THR A O 1
ATOM 620 N N . PRO A 1 84 ? 20.244 -2.024 -9.305 1.00 86.00 84 PRO A N 1
ATOM 621 C CA . PRO A 1 84 ? 19.028 -1.346 -8.853 1.00 86.00 84 PRO A CA 1
ATOM 622 C C . PRO A 1 84 ? 18.292 -0.604 -9.973 1.00 86.00 84 PRO A C 1
ATOM 624 O O . PRO A 1 84 ? 17.067 -0.588 -10.002 1.00 86.00 84 PRO A O 1
ATOM 627 N N . GLU A 1 85 ? 19.030 -0.021 -10.917 1.00 86.31 85 GLU A N 1
ATOM 628 C CA . GLU A 1 85 ? 18.451 0.647 -12.078 1.00 86.31 85 GLU A CA 1
ATOM 629 C C . GLU A 1 85 ? 17.776 -0.353 -13.021 1.00 86.31 85 GLU A C 1
ATOM 631 O O . GLU A 1 85 ? 16.615 -0.166 -13.374 1.00 86.31 85 GLU A O 1
ATOM 636 N N . GLN A 1 86 ? 18.448 -1.454 -13.369 1.00 85.00 86 GLN A N 1
ATOM 637 C CA . GLN A 1 86 ? 17.865 -2.504 -14.210 1.00 85.00 86 GLN A CA 1
ATOM 638 C C . GLN A 1 86 ? 16.629 -3.130 -13.561 1.00 85.00 86 GLN A C 1
ATOM 640 O O . GLN A 1 86 ? 15.618 -3.338 -14.231 1.00 85.00 86 GLN A O 1
ATOM 645 N N . TRP A 1 87 ? 16.679 -3.381 -12.252 1.00 83.81 87 TRP A N 1
ATOM 646 C CA . TRP A 1 87 ? 15.539 -3.888 -11.498 1.00 83.81 87 TRP A CA 1
ATOM 647 C C . TRP A 1 87 ? 14.386 -2.879 -11.478 1.00 83.81 87 TRP A C 1
ATOM 649 O O . TRP A 1 87 ? 13.242 -3.255 -11.727 1.00 83.81 87 TRP A O 1
ATOM 659 N N . LEU A 1 88 ? 14.667 -1.588 -11.262 1.00 84.19 88 LEU A N 1
ATOM 660 C CA . LEU A 1 88 ? 13.655 -0.528 -11.287 1.00 84.19 88 LEU A CA 1
ATOM 661 C C . LEU A 1 88 ? 12.943 -0.471 -12.646 1.00 84.19 88 LEU A C 1
ATOM 663 O O . LEU A 1 88 ? 11.714 -0.431 -12.685 1.00 84.19 88 LEU A O 1
ATOM 667 N N . GLN A 1 89 ? 13.692 -0.555 -13.749 1.00 80.31 89 GLN A N 1
ATOM 668 C CA . GLN A 1 89 ? 13.129 -0.619 -15.104 1.00 80.31 89 GLN A CA 1
ATOM 669 C C . GLN A 1 89 ? 12.305 -1.899 -15.336 1.00 80.31 89 GLN A C 1
ATOM 671 O O . GLN A 1 89 ? 11.234 -1.851 -15.937 1.00 80.31 89 GLN A O 1
ATOM 676 N N . ALA A 1 90 ? 12.771 -3.052 -14.848 1.00 75.06 90 ALA A N 1
ATOM 677 C CA . ALA A 1 90 ? 12.082 -4.330 -15.026 1.00 75.06 90 ALA A CA 1
ATOM 678 C C . ALA A 1 90 ? 10.785 -4.430 -14.200 1.00 75.06 90 ALA A C 1
ATOM 680 O O . ALA A 1 90 ? 9.781 -4.951 -14.690 1.00 75.06 90 ALA A O 1
ATOM 681 N N . SER A 1 91 ? 10.790 -3.900 -12.972 1.00 72.44 91 SER A N 1
ATOM 682 C CA . SER A 1 91 ? 9.669 -3.987 -12.022 1.00 72.44 91 SER A CA 1
ATOM 683 C C . SER A 1 91 ? 8.366 -3.392 -12.567 1.00 72.44 91 SER A C 1
ATOM 685 O O . SER A 1 91 ? 7.297 -3.963 -12.364 1.00 72.44 91 SER A O 1
ATOM 687 N N . VAL A 1 92 ? 8.461 -2.308 -13.336 1.00 67.50 92 VAL A N 1
ATOM 688 C CA . VAL A 1 92 ? 7.320 -1.631 -13.980 1.00 67.50 92 VAL A CA 1
ATOM 689 C C . VAL A 1 92 ? 7.066 -2.088 -15.417 1.00 67.50 92 VAL A C 1
ATOM 691 O O . VAL A 1 92 ? 5.953 -1.958 -15.924 1.00 67.50 92 VAL A O 1
ATOM 694 N N . GLY A 1 93 ? 8.069 -2.684 -16.072 1.00 60.47 93 GLY A N 1
ATOM 695 C CA . GLY A 1 93 ? 7.934 -3.202 -17.433 1.00 60.47 93 GLY A CA 1
ATOM 696 C C . GLY A 1 93 ? 6.912 -4.337 -17.537 1.00 60.47 93 GLY A C 1
ATOM 697 O O . GLY A 1 93 ? 6.239 -4.475 -18.558 1.00 60.47 93 GLY A O 1
ATOM 698 N N . SER A 1 94 ? 6.744 -5.122 -16.467 1.00 56.22 94 SER A N 1
ATOM 699 C CA . SER A 1 94 ? 5.748 -6.203 -16.410 1.00 56.22 94 SER A CA 1
ATOM 700 C C . SER A 1 94 ? 4.294 -5.706 -16.373 1.00 56.22 94 SER A C 1
ATOM 702 O O . SER A 1 94 ? 3.401 -6.413 -16.843 1.00 56.22 94 SER A O 1
ATOM 704 N N . THR A 1 95 ? 4.065 -4.487 -15.873 1.00 57.12 95 THR A N 1
ATOM 705 C CA . THR A 1 95 ? 2.744 -3.848 -15.745 1.00 57.12 95 THR A CA 1
ATOM 706 C C . THR A 1 95 ? 2.471 -2.804 -16.831 1.00 57.12 95 THR A C 1
ATOM 708 O O . THR A 1 95 ? 1.479 -2.088 -16.725 1.00 57.12 95 THR A O 1
ATOM 711 N N . GLY A 1 96 ? 3.367 -2.671 -17.821 1.00 56.16 96 GLY A N 1
ATOM 712 C CA . GLY A 1 96 ? 3.285 -1.682 -18.909 1.00 56.16 96 GLY A CA 1
ATOM 713 C C . GLY A 1 96 ? 3.378 -0.224 -18.459 1.00 56.16 96 GLY A C 1
ATOM 714 O O . GLY A 1 96 ? 3.172 0.697 -19.248 1.00 56.16 96 GLY A O 1
ATOM 715 N N . SER A 1 97 ? 3.707 0.004 -17.188 1.00 65.81 97 SER A N 1
ATOM 716 C CA . SER A 1 97 ? 3.814 1.342 -16.620 1.00 65.81 97 SER A CA 1
ATOM 717 C C . SER A 1 97 ? 5.127 1.995 -17.067 1.00 65.81 97 SER A C 1
ATOM 719 O O . SER A 1 97 ? 6.150 1.308 -17.163 1.00 65.81 97 SER A O 1
ATOM 721 N N . PRO A 1 98 ? 5.143 3.312 -17.348 1.00 69.06 98 PRO A N 1
ATOM 722 C CA . PRO A 1 98 ? 6.382 3.997 -17.684 1.00 69.06 98 PRO A CA 1
ATOM 723 C C . PRO A 1 98 ? 7.364 3.890 -16.511 1.00 69.06 98 PRO A C 1
ATOM 725 O O . PRO A 1 98 ? 6.945 3.964 -15.351 1.00 69.06 98 PRO A O 1
ATOM 728 N N . PRO A 1 99 ? 8.666 3.725 -16.787 1.00 69.38 99 PRO A N 1
ATOM 729 C CA . PRO A 1 99 ? 9.633 3.576 -15.724 1.00 69.38 99 PRO A CA 1
ATOM 730 C C . PRO A 1 99 ? 9.739 4.848 -14.888 1.00 69.38 99 PRO A C 1
ATOM 732 O O . PRO A 1 99 ? 9.788 5.952 -15.441 1.00 69.38 99 PRO A O 1
ATOM 735 N N . PRO A 1 100 ? 9.779 4.719 -13.553 1.00 78.56 100 PRO A N 1
ATOM 736 C CA . PRO A 1 100 ? 9.903 5.871 -12.687 1.00 78.56 100 PRO A CA 1
ATOM 737 C C . PRO A 1 100 ? 11.301 6.479 -12.834 1.00 78.56 100 PRO A C 1
ATOM 739 O O . PRO A 1 100 ? 12.273 5.796 -13.161 1.00 78.56 100 PRO A O 1
ATOM 742 N N . GLU A 1 101 ? 11.410 7.776 -12.550 1.00 86.06 101 GLU A N 1
ATOM 743 C CA . GLU A 1 101 ? 12.693 8.477 -12.576 1.00 86.06 101 GLU A CA 1
ATOM 744 C C . GLU A 1 101 ? 13.696 7.817 -11.617 1.00 86.06 101 GLU A C 1
ATOM 746 O O . GLU A 1 101 ? 13.403 7.627 -10.430 1.00 86.06 101 GLU A O 1
ATOM 751 N N . ALA A 1 102 ? 14.890 7.509 -12.125 1.00 87.88 102 ALA A N 1
ATOM 752 C CA . ALA A 1 102 ? 15.990 6.879 -11.398 1.00 87.88 102 ALA A CA 1
ATOM 753 C C . ALA A 1 102 ? 16.721 7.866 -10.464 1.00 87.88 102 ALA A C 1
ATOM 755 O O . ALA A 1 102 ? 17.937 8.033 -10.526 1.00 87.88 102 ALA A O 1
ATOM 756 N N . SER A 1 103 ? 15.977 8.548 -9.595 1.00 90.38 103 SER A N 1
ATOM 757 C CA . SER A 1 103 ? 16.554 9.420 -8.573 1.00 90.38 103 SER A CA 1
ATOM 758 C C . SER A 1 103 ? 17.326 8.609 -7.527 1.00 90.38 103 SER A C 1
ATOM 760 O O . SER A 1 103 ? 16.996 7.449 -7.269 1.00 90.38 103 SER A O 1
ATOM 762 N N . GLU A 1 104 ? 18.323 9.215 -6.872 1.00 91.75 104 GLU A N 1
ATOM 763 C CA . GLU A 1 104 ? 19.107 8.536 -5.823 1.00 91.75 104 GLU A CA 1
ATOM 764 C C . GLU A 1 104 ? 18.231 7.856 -4.748 1.00 91.75 104 GLU A C 1
ATOM 766 O O . GLU A 1 104 ? 18.465 6.677 -4.457 1.00 91.75 104 GLU A O 1
ATOM 771 N N . PRO A 1 105 ? 17.175 8.497 -4.194 1.00 89.38 105 PRO A N 1
ATOM 772 C CA . PRO A 1 105 ? 16.298 7.835 -3.228 1.00 89.38 105 PRO A CA 1
ATOM 773 C C . PRO A 1 105 ? 15.583 6.607 -3.802 1.00 89.38 105 PRO A C 1
ATOM 775 O O . PRO A 1 105 ? 15.400 5.614 -3.094 1.00 89.38 105 PRO A O 1
ATOM 778 N N . ARG A 1 106 ? 15.200 6.648 -5.083 1.00 90.69 106 ARG A N 1
ATOM 779 C CA . ARG A 1 106 ? 14.477 5.556 -5.739 1.00 90.69 106 ARG A CA 1
ATOM 780 C C . ARG A 1 106 ? 15.395 4.407 -6.137 1.00 90.69 106 ARG A C 1
ATOM 782 O O . ARG A 1 106 ? 15.007 3.252 -5.993 1.00 90.69 106 ARG A O 1
ATOM 789 N N . LEU A 1 107 ? 16.628 4.697 -6.545 1.00 90.19 107 LEU A N 1
ATOM 790 C CA . LEU A 1 107 ? 17.657 3.679 -6.759 1.00 90.19 107 LEU A CA 1
ATOM 791 C C . LEU A 1 107 ? 18.031 2.976 -5.448 1.00 90.19 107 LEU A C 1
ATOM 793 O O . LEU A 1 107 ? 18.187 1.757 -5.434 1.00 90.19 107 LEU A O 1
ATOM 797 N N . ARG A 1 108 ? 18.087 3.702 -4.322 1.00 90.12 108 ARG A N 1
ATOM 798 C CA . ARG A 1 108 ? 18.278 3.090 -2.995 1.00 90.12 108 ARG A CA 1
ATOM 799 C C . ARG A 1 108 ? 17.124 2.153 -2.620 1.00 90.12 108 ARG A C 1
ATOM 801 O O . ARG A 1 108 ? 17.360 1.024 -2.186 1.00 90.12 108 ARG A O 1
ATOM 808 N N . ALA A 1 109 ? 15.887 2.592 -2.850 1.00 86.31 109 ALA A N 1
ATOM 809 C CA . ALA A 1 109 ? 14.692 1.772 -2.666 1.00 86.31 109 ALA A CA 1
ATOM 810 C C . ALA A 1 109 ? 14.712 0.512 -3.552 1.00 86.31 109 ALA A C 1
AT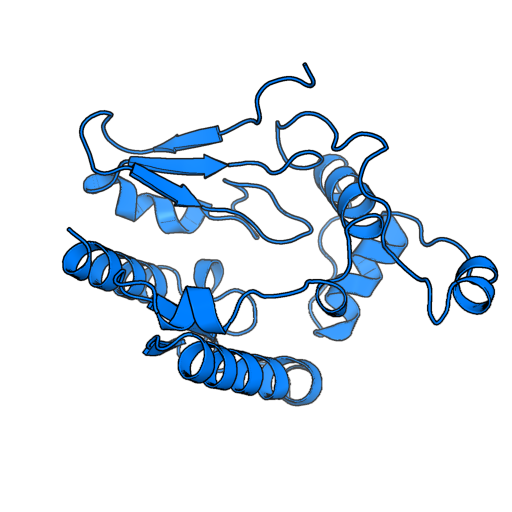OM 812 O O . ALA A 1 109 ? 14.425 -0.583 -3.072 1.00 86.31 109 ALA A O 1
ATOM 813 N N . ALA A 1 110 ? 15.097 0.646 -4.824 1.00 86.31 110 ALA A N 1
ATOM 814 C CA . ALA A 1 110 ? 15.223 -0.472 -5.756 1.00 86.31 110 ALA A CA 1
ATOM 815 C C . ALA A 1 110 ? 16.301 -1.476 -5.319 1.00 86.31 110 ALA A C 1
ATOM 817 O O . ALA A 1 110 ? 16.066 -2.678 -5.351 1.00 86.31 110 ALA A O 1
ATOM 818 N N . GLY A 1 111 ? 17.455 -0.999 -4.840 1.00 84.19 111 GLY A N 1
ATOM 819 C CA . GLY A 1 111 ? 18.520 -1.866 -4.328 1.00 84.19 111 GLY A CA 1
ATOM 820 C C . GLY A 1 111 ? 18.128 -2.629 -3.062 1.00 84.19 111 GLY A C 1
ATOM 821 O O . GLY A 1 111 ? 18.631 -3.725 -2.828 1.00 84.19 111 GLY A O 1
ATOM 822 N N . THR A 1 112 ? 17.211 -2.074 -2.265 1.00 82.50 112 THR A N 1
ATOM 823 C CA . THR A 1 112 ? 16.589 -2.800 -1.151 1.00 82.50 112 THR A CA 1
ATOM 824 C C . THR A 1 112 ? 15.612 -3.847 -1.675 1.00 82.50 112 THR A C 1
ATOM 826 O O . THR A 1 112 ? 15.752 -5.014 -1.333 1.00 82.50 112 THR A O 1
ATOM 829 N N . ALA A 1 113 ? 14.677 -3.454 -2.546 1.00 81.44 113 ALA A N 1
ATOM 830 C CA . ALA A 1 113 ? 13.650 -4.339 -3.098 1.00 81.44 113 ALA A CA 1
ATOM 831 C C . ALA A 1 113 ? 14.226 -5.550 -3.848 1.00 81.44 113 ALA A C 1
ATOM 833 O O . ALA A 1 113 ? 13.711 -6.654 -3.707 1.00 81.44 113 ALA A O 1
ATOM 834 N N . LEU A 1 114 ? 15.327 -5.361 -4.581 1.00 82.00 114 LEU A N 1
ATOM 835 C CA . LEU A 1 114 ? 16.070 -6.425 -5.263 1.00 82.00 114 LEU A CA 1
ATOM 836 C C . LEU A 1 114 ? 16.509 -7.557 -4.316 1.00 82.00 114 LEU A C 1
ATOM 838 O O . LEU A 1 114 ? 16.652 -8.694 -4.749 1.00 82.00 114 LEU A O 1
ATOM 842 N N . ARG A 1 115 ? 16.729 -7.246 -3.034 1.00 78.06 115 ARG A N 1
ATOM 843 C CA . ARG A 1 115 ? 17.188 -8.189 -2.003 1.00 78.06 115 ARG A CA 1
ATOM 844 C C . ARG A 1 115 ? 16.079 -8.584 -1.034 1.00 78.06 115 ARG A C 1
ATOM 846 O O . ARG A 1 115 ? 16.337 -9.262 -0.048 1.00 78.06 115 ARG A O 1
ATOM 853 N N . GLU A 1 116 ? 14.850 -8.123 -1.251 1.00 75.38 116 GLU A N 1
ATOM 854 C CA . GLU A 1 116 ? 13.733 -8.531 -0.409 1.00 75.38 116 GLU A CA 1
ATOM 855 C C . GLU A 1 116 ? 13.327 -9.965 -0.721 1.00 75.38 116 GLU A C 1
ATOM 857 O O . GLU A 1 116 ? 13.359 -10.413 -1.866 1.00 75.38 116 GLU A O 1
ATOM 862 N N . ARG A 1 117 ? 12.855 -10.665 0.312 1.00 73.56 117 ARG A N 1
ATOM 863 C CA . ARG A 1 117 ? 12.193 -11.947 0.119 1.00 73.56 117 ARG A CA 1
ATOM 864 C C . ARG A 1 117 ? 10.982 -11.752 -0.791 1.00 73.56 117 ARG A C 1
ATOM 866 O O . ARG A 1 117 ? 10.062 -10.996 -0.459 1.00 73.56 117 ARG A O 1
ATOM 873 N N . VAL A 1 118 ? 10.967 -12.465 -1.905 1.00 73.50 118 VAL A N 1
ATOM 874 C CA . VAL A 1 118 ? 9.865 -12.450 -2.864 1.00 73.50 118 VAL A CA 1
ATOM 875 C C . VAL A 1 118 ? 8.569 -12.947 -2.222 1.00 73.50 118 VAL A C 1
ATOM 877 O O . VAL A 1 118 ? 8.556 -13.773 -1.305 1.00 73.50 118 VAL A O 1
ATOM 880 N N . CYS A 1 119 ? 7.434 -12.408 -2.669 1.00 73.19 119 CYS A N 1
ATOM 881 C CA . CYS A 1 119 ? 6.164 -12.612 -1.973 1.00 73.19 119 CYS A CA 1
ATOM 882 C C . CYS A 1 119 ? 5.670 -14.070 -1.997 1.00 73.19 119 CYS A C 1
ATOM 884 O O . CYS A 1 119 ? 4.914 -14.457 -1.107 1.00 73.19 119 CYS A O 1
ATOM 886 N N . TRP A 1 120 ? 6.115 -14.890 -2.954 1.00 71.69 120 TRP A N 1
ATOM 887 C CA . TRP A 1 120 ? 5.763 -16.313 -3.048 1.00 71.69 120 TRP A CA 1
ATOM 888 C C . TRP A 1 120 ? 6.513 -17.220 -2.061 1.00 71.69 120 TRP A C 1
ATOM 890 O O . TRP A 1 120 ? 6.049 -18.326 -1.800 1.00 71.69 120 TRP A O 1
ATOM 900 N N . GLU A 1 121 ? 7.591 -16.746 -1.435 1.00 76.56 121 GLU A N 1
ATOM 901 C CA . GLU A 1 121 ? 8.268 -17.440 -0.325 1.00 76.56 121 GLU A CA 1
ATOM 902 C C . GLU A 1 121 ? 7.633 -17.117 1.041 1.00 76.56 121 GLU A C 1
ATOM 904 O O . GLU A 1 121 ? 7.985 -17.687 2.078 1.00 76.56 121 GLU A O 1
ATOM 909 N N . ALA A 1 122 ? 6.689 -16.173 1.092 1.00 77.81 122 ALA A N 1
ATOM 910 C CA . ALA A 1 122 ? 6.053 -15.793 2.342 1.00 77.81 122 ALA A CA 1
ATOM 911 C C . ALA A 1 122 ? 5.037 -16.854 2.794 1.00 77.81 122 ALA A C 1
ATOM 913 O O . ALA A 1 122 ? 3.951 -16.992 2.233 1.00 77.81 122 ALA A O 1
ATOM 914 N N . ALA A 1 123 ? 5.338 -17.544 3.896 1.00 82.69 123 ALA A N 1
ATOM 915 C CA . ALA A 1 123 ? 4.345 -18.341 4.608 1.00 82.69 123 ALA A CA 1
ATOM 916 C C . ALA A 1 123 ? 3.289 -17.420 5.254 1.00 82.69 123 ALA A C 1
ATOM 918 O O . ALA A 1 123 ? 3.521 -16.814 6.302 1.00 82.69 123 ALA A O 1
ATOM 919 N N . ILE A 1 124 ? 2.117 -17.299 4.624 1.00 85.56 124 ILE A N 1
ATOM 920 C CA . ILE A 1 124 ? 1.008 -16.485 5.138 1.00 85.56 124 ILE A CA 1
ATOM 921 C C . ILE A 1 124 ? 0.183 -17.325 6.129 1.00 85.56 124 ILE A C 1
ATOM 923 O O . ILE A 1 124 ? -0.358 -18.362 5.736 1.00 85.56 124 ILE A O 1
ATOM 927 N N . PRO A 1 125 ? -0.000 -16.891 7.393 1.00 91.94 125 PRO A N 1
ATOM 928 C CA . PRO A 1 125 ? -0.756 -17.641 8.398 1.00 91.9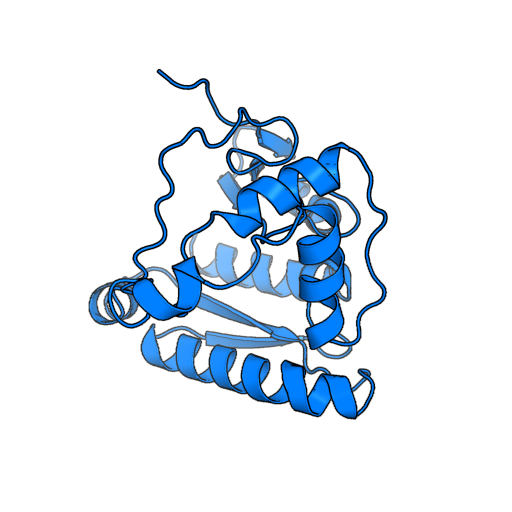4 125 PRO A CA 1
ATOM 929 C C . PRO A 1 125 ? -2.277 -17.501 8.188 1.00 91.94 125 PRO A C 1
ATOM 931 O O . PRO A 1 125 ? -2.997 -16.958 9.027 1.00 91.94 125 PRO A O 1
ATOM 934 N N . LEU A 1 126 ? -2.787 -17.996 7.054 1.00 94.12 126 LEU A N 1
ATOM 935 C CA . LEU A 1 126 ? -4.185 -17.847 6.630 1.00 94.12 126 LEU A CA 1
ATOM 936 C C . LEU A 1 126 ? -5.212 -18.310 7.681 1.00 94.12 126 LEU A C 1
ATOM 938 O O . LEU A 1 126 ? -6.172 -17.568 7.895 1.00 94.12 126 LEU A O 1
ATOM 942 N N . PRO A 1 127 ? -5.044 -19.454 8.383 1.00 96.00 127 PRO A N 1
ATOM 943 C CA . PRO A 1 127 ? -5.997 -19.858 9.420 1.00 96.00 127 PRO A CA 1
ATOM 944 C C . PRO A 1 127 ? -6.075 -18.859 10.580 1.00 96.00 127 PRO A C 1
ATOM 946 O O . PRO A 1 127 ? -7.168 -18.551 11.052 1.00 96.00 127 PRO A O 1
ATOM 949 N N . ALA A 1 128 ? -4.931 -18.312 11.005 1.00 96.44 128 ALA A N 1
ATOM 950 C CA . ALA A 1 128 ? -4.875 -17.329 12.083 1.00 96.44 128 ALA A CA 1
ATOM 951 C C . ALA A 1 128 ? -5.506 -15.999 11.658 1.00 96.44 128 ALA A C 1
ATOM 953 O O . ALA A 1 128 ? -6.293 -15.423 12.407 1.00 96.44 128 ALA A O 1
ATOM 954 N N . LEU A 1 129 ? -5.225 -15.544 10.430 1.00 96.00 129 LEU A N 1
ATOM 955 C CA . LEU A 1 129 ? -5.869 -14.358 9.867 1.00 96.00 129 LEU A CA 1
ATOM 956 C C . LEU A 1 129 ? -7.385 -14.554 9.801 1.00 96.00 129 LEU A C 1
ATOM 958 O O . LEU A 1 129 ? -8.126 -13.719 10.306 1.00 96.00 129 LEU A O 1
ATOM 962 N N . ARG A 1 130 ? -7.857 -15.687 9.275 1.00 97.38 130 ARG A N 1
ATOM 963 C CA . ARG A 1 130 ? -9.290 -15.992 9.199 1.00 97.38 130 ARG A CA 1
ATOM 964 C C . ARG A 1 130 ? -9.983 -15.976 10.562 1.00 97.38 130 ARG A C 1
ATOM 966 O O . ARG A 1 130 ? -11.103 -15.487 10.657 1.00 97.38 130 ARG A O 1
ATOM 973 N N . ALA A 1 131 ? -9.333 -16.503 11.597 1.00 97.06 131 ALA A N 1
ATOM 974 C CA . ALA A 1 131 ? -9.886 -16.564 12.949 1.00 97.06 131 ALA A CA 1
ATOM 975 C C . ALA A 1 131 ? -9.861 -15.216 13.694 1.00 97.06 131 ALA A C 1
ATOM 977 O O . ALA A 1 131 ? -10.536 -15.069 14.713 1.00 97.06 131 ALA A O 1
ATOM 978 N N . ALA A 1 132 ? -9.084 -14.235 13.228 1.00 96.12 132 ALA A N 1
ATOM 979 C CA . ALA A 1 132 ? -8.939 -12.967 13.928 1.00 96.12 132 ALA A CA 1
ATOM 980 C C . ALA A 1 132 ? -10.230 -12.133 13.888 1.00 96.12 132 ALA A C 1
ATOM 982 O O . ALA A 1 132 ? -10.857 -12.000 12.838 1.00 96.12 132 ALA A O 1
ATOM 983 N N . ALA A 1 133 ? -10.588 -11.510 15.014 1.00 94.12 133 ALA A N 1
ATOM 984 C CA . ALA A 1 133 ? -11.863 -10.804 15.174 1.00 94.12 133 ALA A CA 1
ATOM 985 C C . ALA A 1 133 ? -11.923 -9.417 14.509 1.00 94.12 133 ALA A C 1
ATOM 987 O O . ALA A 1 133 ? -13.010 -8.883 14.310 1.00 94.12 133 ALA A O 1
ATOM 988 N N . PHE A 1 134 ? -10.778 -8.820 14.167 1.00 92.44 134 PHE A N 1
ATOM 989 C CA . PHE A 1 134 ? -10.761 -7.497 13.543 1.00 92.44 134 PHE A CA 1
ATOM 990 C C . PHE A 1 134 ? -11.326 -7.539 12.111 1.00 92.44 134 PHE A C 1
ATOM 992 O O . PHE A 1 134 ? -11.113 -8.532 11.394 1.00 92.44 134 PHE A O 1
ATOM 999 N N . PRO A 1 135 ? -12.025 -6.474 11.666 1.00 95.00 135 PRO A N 1
ATOM 1000 C CA . PRO A 1 135 ? -12.534 -6.387 10.306 1.00 95.00 135 PRO A CA 1
ATOM 1001 C C . PRO A 1 135 ? -11.378 -6.283 9.308 1.00 95.00 135 PRO A C 1
ATOM 1003 O O . PRO A 1 135 ? -10.340 -5.681 9.580 1.00 95.00 135 PRO A O 1
ATOM 1006 N N . LYS A 1 136 ? -11.555 -6.896 8.137 1.00 96.25 136 LYS A N 1
ATOM 1007 C CA . LYS A 1 136 ? -10.529 -6.987 7.092 1.00 96.25 136 LYS A CA 1
ATOM 1008 C C . LYS A 1 136 ? -11.126 -6.553 5.773 1.00 96.25 136 LYS A C 1
ATOM 1010 O O . LYS A 1 136 ? -12.214 -7.004 5.414 1.00 96.25 136 LYS A O 1
ATOM 1015 N N . LEU A 1 137 ? -10.395 -5.720 5.052 1.00 97.75 137 LEU A N 1
ATOM 1016 C CA . LEU A 1 137 ? -10.756 -5.264 3.722 1.00 97.75 137 LEU A CA 1
ATOM 1017 C C . LEU A 1 137 ? -9.550 -5.441 2.807 1.00 97.75 137 LEU A C 1
ATOM 1019 O O . LEU A 1 137 ? -8.456 -4.984 3.125 1.00 97.75 137 LEU A O 1
ATOM 1023 N N . VAL A 1 138 ? -9.768 -6.102 1.678 1.00 98.00 138 VAL A N 1
ATOM 1024 C CA . VAL A 1 138 ? -8.830 -6.144 0.558 1.00 98.00 138 VAL A CA 1
ATOM 1025 C C . VAL A 1 138 ? -9.366 -5.209 -0.516 1.00 98.00 138 VAL A C 1
ATOM 1027 O O . VAL A 1 138 ? -10.553 -5.262 -0.839 1.00 98.00 138 VAL A O 1
ATOM 1030 N N . ILE A 1 139 ? -8.512 -4.344 -1.055 1.00 98.00 139 ILE A N 1
ATOM 1031 C CA . ILE A 1 139 ? -8.890 -3.353 -2.065 1.00 98.00 139 ILE A CA 1
ATOM 1032 C C . ILE A 1 139 ? -8.081 -3.619 -3.334 1.00 98.00 139 ILE A C 1
ATOM 1034 O O . ILE A 1 139 ? -6.881 -3.867 -3.254 1.00 98.00 139 ILE A O 1
ATOM 1038 N N . SER A 1 140 ? -8.727 -3.562 -4.495 1.00 97.44 140 SER A N 1
ATOM 1039 C CA . SER A 1 140 ? -8.058 -3.571 -5.801 1.00 97.44 140 SER A CA 1
ATOM 1040 C C . SER A 1 140 ? -8.635 -2.493 -6.711 1.00 97.44 140 SER A C 1
ATOM 1042 O O . SER A 1 140 ? -9.786 -2.096 -6.545 1.00 97.44 140 SER A O 1
ATOM 1044 N N . GLY A 1 141 ? -7.868 -2.049 -7.704 1.00 96.25 141 GLY A N 1
ATOM 1045 C CA . GLY A 1 141 ? -8.437 -1.362 -8.859 1.00 96.25 141 GLY A CA 1
ATOM 1046 C C . GLY A 1 141 ? -9.258 -2.325 -9.717 1.00 96.25 141 GLY A C 1
ATOM 1047 O O . GLY A 1 141 ? -9.165 -3.549 -9.568 1.00 96.25 141 GLY A O 1
ATOM 1048 N N . THR A 1 142 ? -10.065 -1.776 -10.609 1.00 95.94 142 THR A N 1
ATOM 1049 C CA . THR A 1 142 ? -10.844 -2.511 -11.617 1.00 95.94 142 THR A CA 1
ATOM 1050 C C . THR A 1 142 ? -10.104 -2.668 -12.946 1.00 95.94 142 THR A C 1
ATOM 1052 O O . THR A 1 142 ? -10.480 -3.532 -13.737 1.00 95.94 142 THR A O 1
ATOM 1055 N N . TRP A 1 143 ? -9.031 -1.897 -13.177 1.00 95.00 143 TRP A N 1
ATOM 1056 C CA . TRP A 1 143 ? -8.160 -1.973 -14.361 1.00 95.00 143 TRP A CA 1
ATOM 1057 C C . TRP A 1 143 ? -8.890 -1.812 -15.707 1.00 95.00 143 TRP A C 1
ATOM 1059 O O . TRP A 1 143 ? -8.342 -2.132 -16.759 1.00 95.00 143 TRP A O 1
ATOM 1069 N N . GLU A 1 144 ? -10.127 -1.323 -15.706 1.00 93.62 144 GLU A N 1
ATOM 1070 C CA . GLU A 1 144 ? -10.978 -1.197 -16.889 1.00 93.62 144 GLU A CA 1
ATOM 1071 C C . GLU A 1 144 ? -10.495 -0.109 -17.849 1.00 93.62 144 GLU A C 1
ATOM 1073 O O . GLU A 1 144 ? -10.789 -0.171 -19.040 1.00 93.62 144 GLU A O 1
ATOM 1078 N N . SER A 1 145 ? -9.747 0.868 -17.334 1.00 90.25 145 SER A N 1
ATOM 1079 C CA . SER A 1 145 ? -9.119 1.943 -18.103 1.00 90.25 145 SER A CA 1
ATOM 1080 C C . SER A 1 145 ? -7.689 1.620 -18.548 1.00 90.25 145 SER A C 1
ATOM 1082 O O . SER A 1 145 ? -7.112 2.387 -19.318 1.00 90.25 145 SER A O 1
ATOM 1084 N N . ALA A 1 146 ? -7.107 0.512 -18.077 1.00 88.94 146 ALA A N 1
ATOM 1085 C CA . ALA A 1 146 ? -5.742 0.135 -18.423 1.00 88.94 146 ALA A CA 1
ATOM 1086 C C . ALA A 1 146 ? -5.659 -0.380 -19.874 1.00 88.94 146 ALA A C 1
ATOM 1088 O O . ALA A 1 146 ? -6.622 -0.982 -20.371 1.00 88.94 146 ALA A O 1
ATOM 1089 N N . PRO A 1 147 ? -4.509 -0.202 -20.556 1.00 89.44 147 PRO A N 1
ATOM 1090 C CA . PRO A 1 147 ? -4.247 -0.864 -21.828 1.00 89.44 147 PRO A CA 1
ATOM 1091 C C . PRO A 1 147 ? -4.535 -2.366 -21.743 1.00 89.44 147 PRO A C 1
ATOM 1093 O O . PRO A 1 147 ? -4.300 -3.000 -20.715 1.00 89.44 147 PRO A O 1
ATOM 1096 N N . GLU A 1 148 ? -5.049 -2.950 -22.828 1.00 89.12 148 GLU A N 1
ATOM 1097 C CA . GLU A 1 148 ? -5.491 -4.352 -22.850 1.00 89.12 148 GLU A CA 1
ATOM 1098 C C . GLU A 1 148 ? -4.416 -5.319 -22.347 1.00 89.12 148 GLU A C 1
ATOM 1100 O O . GLU A 1 148 ? -4.700 -6.163 -21.500 1.00 89.12 148 GLU A O 1
ATOM 1105 N N . GLN A 1 149 ? -3.175 -5.129 -22.789 1.00 85.38 149 GLN A N 1
ATOM 1106 C CA . GLN A 1 149 ? -2.044 -5.950 -22.376 1.00 85.38 149 GLN A CA 1
ATOM 1107 C C . GLN A 1 149 ? -1.775 -5.880 -20.862 1.00 85.38 149 GLN A C 1
ATOM 1109 O O . GLN A 1 149 ? -1.473 -6.904 -20.247 1.00 85.38 149 GLN A O 1
ATOM 1114 N N . ASP A 1 150 ? -1.924 -4.708 -20.247 1.00 84.06 150 ASP A N 1
ATOM 1115 C CA . ASP A 1 150 ? -1.672 -4.497 -18.815 1.00 84.06 150 ASP A CA 1
ATOM 1116 C C . ASP A 1 150 ? -2.822 -5.051 -17.977 1.00 84.06 150 ASP A C 1
ATOM 1118 O O . ASP A 1 150 ? -2.620 -5.682 -16.936 1.00 84.06 150 ASP A O 1
ATOM 1122 N N . ARG A 1 151 ? -4.051 -4.889 -18.474 1.00 89.00 151 ARG A N 1
ATOM 1123 C CA . ARG A 1 151 ? -5.243 -5.511 -17.901 1.00 89.00 151 ARG A CA 1
ATOM 1124 C C . ARG A 1 151 ? -5.134 -7.034 -17.931 1.00 89.00 151 ARG A C 1
ATOM 1126 O O . ARG A 1 151 ? -5.456 -7.667 -16.933 1.00 89.00 151 ARG A O 1
ATOM 1133 N N . GLU A 1 152 ? -4.678 -7.632 -19.028 1.00 88.81 152 GLU A N 1
ATOM 1134 C CA . GLU A 1 152 ? -4.518 -9.086 -19.145 1.00 88.81 152 GLU A CA 1
ATOM 1135 C C . GLU A 1 152 ? -3.389 -9.633 -18.266 1.00 88.81 152 GLU A C 1
ATOM 1137 O O . GLU A 1 152 ? -3.591 -10.614 -17.550 1.00 88.81 152 GLU A O 1
ATOM 1142 N N . ARG A 1 153 ? -2.208 -9.004 -18.298 1.00 84.81 153 ARG A N 1
ATOM 1143 C CA . ARG A 1 153 ? -1.009 -9.502 -17.601 1.00 84.81 153 ARG A CA 1
ATOM 1144 C C . ARG A 1 153 ? -0.980 -9.161 -16.116 1.00 84.81 153 ARG A C 1
ATOM 1146 O O . ARG A 1 153 ? -0.478 -9.957 -15.330 1.00 84.81 153 ARG A O 1
ATOM 1153 N N . GLY A 1 154 ? -1.507 -7.999 -15.737 1.00 83.06 154 GLY A N 1
ATOM 1154 C CA . GLY A 1 154 ? -1.537 -7.511 -14.359 1.00 83.06 154 GLY A CA 1
ATOM 1155 C C . GLY A 1 154 ? -2.946 -7.490 -13.775 1.00 83.06 154 GLY A C 1
ATOM 1156 O O . GLY A 1 154 ? -3.211 -8.131 -12.759 1.00 83.06 154 GLY A O 1
ATOM 1157 N N . GLY A 1 155 ? -3.875 -6.779 -14.415 1.00 91.00 155 GLY A N 1
ATOM 1158 C CA . GLY A 1 155 ? -5.205 -6.514 -13.853 1.00 91.00 155 GLY A CA 1
ATOM 1159 C C . GLY A 1 155 ? -6.013 -7.765 -13.501 1.00 91.00 155 GLY A C 1
ATOM 1160 O O . GLY A 1 155 ? -6.467 -7.909 -12.365 1.00 91.00 155 GLY A O 1
ATOM 1161 N N . VAL A 1 156 ? -6.169 -8.698 -14.443 1.00 92.31 156 VAL A N 1
ATOM 1162 C CA . VAL A 1 156 ? -6.893 -9.966 -14.250 1.00 92.31 156 VAL A CA 1
ATOM 1163 C C . VAL A 1 156 ? -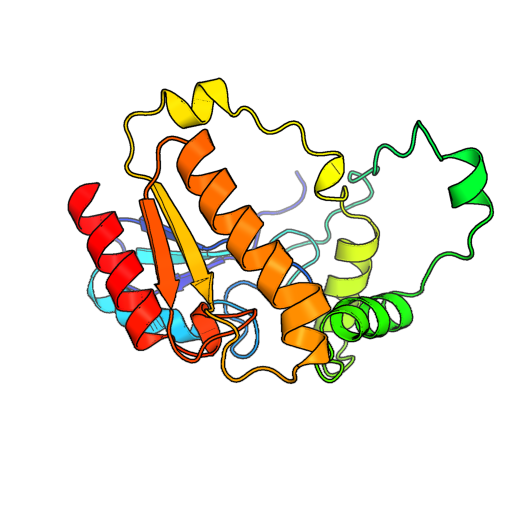6.326 -10.775 -13.074 1.00 92.31 156 VAL A C 1
ATOM 1165 O O . VAL A 1 156 ? -7.108 -11.104 -12.171 1.00 92.31 156 VAL A O 1
ATOM 1168 N N . PRO A 1 157 ? -5.013 -11.082 -13.011 1.00 92.00 157 PRO A N 1
ATOM 1169 C CA . PRO A 1 157 ? -4.468 -11.809 -11.871 1.00 92.00 157 PRO A CA 1
ATOM 1170 C C . PRO A 1 157 ? -4.564 -11.016 -10.562 1.00 92.00 157 PRO A C 1
ATOM 1172 O O . PRO A 1 157 ? -4.938 -11.604 -9.547 1.00 92.00 157 PRO A O 1
ATOM 1175 N N . PHE A 1 158 ? -4.321 -9.699 -10.548 1.00 92.06 158 PHE A N 1
ATOM 1176 C CA . PHE A 1 158 ? -4.427 -8.905 -9.317 1.00 92.06 158 PHE A CA 1
ATOM 1177 C C . PHE A 1 158 ? -5.851 -8.864 -8.757 1.00 92.06 158 PHE A C 1
ATOM 1179 O O . PHE A 1 158 ? -6.037 -9.067 -7.555 1.00 92.06 158 PHE A O 1
ATOM 1186 N N . MET A 1 159 ? -6.864 -8.673 -9.604 1.00 95.62 159 MET A N 1
ATOM 1187 C CA . MET A 1 159 ? -8.267 -8.706 -9.179 1.00 95.62 159 MET A CA 1
ATOM 1188 C C . MET A 1 159 ? -8.664 -10.087 -8.639 1.00 95.62 159 MET A C 1
ATOM 1190 O O . MET A 1 159 ? -9.332 -10.185 -7.606 1.00 95.62 159 MET A O 1
ATOM 1194 N N . ALA A 1 160 ? -8.221 -11.168 -9.290 1.00 96.31 160 ALA A N 1
ATOM 1195 C CA . ALA A 1 160 ? -8.463 -12.527 -8.811 1.00 96.31 160 ALA A CA 1
ATOM 1196 C C . ALA A 1 160 ? -7.783 -12.785 -7.455 1.00 96.31 160 ALA A C 1
ATOM 1198 O O . ALA A 1 160 ? -8.427 -13.285 -6.528 1.00 96.31 160 ALA A O 1
ATOM 1199 N N . CYS A 1 161 ? -6.513 -12.396 -7.313 1.00 94.31 161 CYS A N 1
ATOM 1200 C CA . CYS A 1 161 ? -5.756 -12.493 -6.068 1.00 94.31 161 CYS A CA 1
ATOM 1201 C C . CYS A 1 161 ? -6.410 -11.698 -4.937 1.00 94.31 16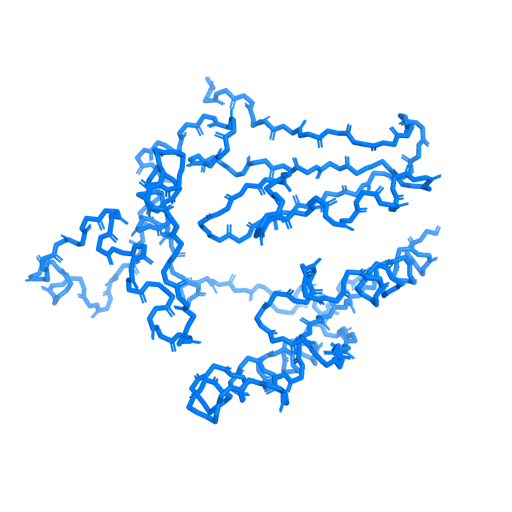1 CYS A C 1
ATOM 1203 O O . CYS A 1 161 ? -6.520 -12.219 -3.827 1.00 94.31 161 CYS A O 1
ATOM 1205 N N . ALA A 1 162 ? -6.893 -10.481 -5.201 1.00 96.62 162 ALA A N 1
ATOM 1206 C CA . ALA A 1 162 ? -7.570 -9.654 -4.206 1.00 96.62 162 ALA A CA 1
ATOM 1207 C C . ALA A 1 162 ? -8.836 -10.340 -3.670 1.00 96.62 162 ALA A C 1
ATOM 1209 O O . ALA A 1 162 ? -9.000 -10.488 -2.454 1.00 96.62 162 ALA A O 1
ATOM 1210 N N . ARG A 1 163 ? -9.685 -10.850 -4.572 1.00 97.75 163 ARG A N 1
ATOM 1211 C CA . ARG A 1 163 ? -10.909 -11.574 -4.206 1.00 97.75 163 ARG A CA 1
ATOM 1212 C C . ARG A 1 163 ? -10.608 -12.841 -3.401 1.00 97.75 163 ARG A C 1
ATOM 1214 O O . ARG A 1 163 ? -11.157 -13.024 -2.318 1.00 97.75 163 ARG A O 1
ATOM 1221 N N . ILE A 1 164 ? -9.708 -13.695 -3.893 1.00 96.94 164 ILE A N 1
ATOM 1222 C CA . ILE A 1 164 ? -9.340 -14.954 -3.218 1.00 96.94 164 ILE A CA 1
ATOM 1223 C C . ILE A 1 164 ? -8.699 -14.674 -1.853 1.00 96.94 164 ILE A C 1
ATOM 1225 O O . ILE A 1 164 ? -8.958 -15.391 -0.885 1.00 96.94 164 ILE A O 1
ATOM 1229 N N . THR A 1 165 ? -7.877 -13.628 -1.750 1.00 96.06 165 THR A N 1
ATOM 1230 C CA . THR A 1 165 ? -7.275 -13.219 -0.477 1.00 96.06 165 THR A CA 1
ATOM 1231 C C . THR A 1 165 ? -8.353 -12.829 0.521 1.00 96.06 165 THR A C 1
ATOM 1233 O O . THR A 1 165 ? -8.349 -13.365 1.629 1.00 96.06 165 THR A O 1
ATOM 1236 N N . ALA A 1 166 ? -9.310 -11.979 0.130 1.00 97.88 166 ALA A N 1
ATOM 1237 C CA . ALA A 1 166 ? -10.426 -11.593 0.991 1.00 97.88 166 ALA A CA 1
ATOM 1238 C C . ALA A 1 166 ? -11.209 -12.817 1.487 1.00 97.88 166 ALA A C 1
ATOM 1240 O O . ALA A 1 166 ? -11.413 -12.972 2.691 1.00 97.88 166 ALA A O 1
ATOM 1241 N N . GLU A 1 167 ? -11.561 -13.738 0.586 1.00 97.50 167 GLU A N 1
ATOM 1242 C CA . GLU A 1 167 ? -12.260 -14.981 0.929 1.00 97.50 167 GLU A CA 1
ATOM 1243 C C . GLU A 1 167 ? -11.472 -15.822 1.949 1.00 97.50 167 GLU A C 1
ATOM 1245 O O . GLU A 1 167 ? -12.024 -16.262 2.967 1.00 97.50 167 GLU A O 1
ATOM 1250 N N . ARG A 1 168 ? -10.167 -16.020 1.717 1.00 97.06 168 ARG A N 1
ATOM 1251 C CA . ARG A 1 168 ? -9.309 -16.855 2.572 1.00 97.06 168 ARG A CA 1
ATOM 1252 C C . ARG A 1 168 ? -9.101 -16.258 3.956 1.00 97.06 168 ARG A C 1
ATOM 1254 O O . ARG A 1 168 ? -9.182 -16.997 4.937 1.00 97.06 168 ARG A O 1
ATOM 1261 N N . VAL A 1 169 ? -8.905 -14.944 4.056 1.00 97.06 169 VAL A N 1
ATOM 1262 C CA . VAL A 1 169 ? -8.721 -14.259 5.348 1.00 97.06 169 VAL A CA 1
ATOM 1263 C C . VAL A 1 169 ? -10.040 -13.940 6.057 1.00 97.06 169 VAL A C 1
ATOM 1265 O O . VAL A 1 169 ? -10.015 -13.364 7.142 1.00 97.06 169 VAL A O 1
ATOM 1268 N N . GLY A 1 170 ? -11.190 -14.301 5.475 1.00 96.81 170 GLY A N 1
ATOM 1269 C CA . GLY A 1 170 ? -12.505 -13.980 6.040 1.00 96.81 170 GLY A CA 1
ATOM 1270 C C . GLY A 1 170 ? -12.785 -12.473 6.069 1.00 96.81 170 GLY A C 1
ATOM 1271 O O . GLY A 1 170 ? -13.379 -11.976 7.021 1.00 96.81 170 GLY A O 1
ATOM 1272 N N . GLY A 1 171 ? -12.293 -11.742 5.069 1.00 96.50 171 GLY A N 1
ATOM 1273 C CA . GLY A 1 171 ? -12.481 -10.305 4.901 1.00 96.50 171 GLY A CA 1
ATOM 1274 C C . GLY A 1 171 ? -13.457 -9.949 3.782 1.00 96.50 171 GLY A C 1
ATOM 1275 O O . GLY A 1 171 ? -13.974 -10.808 3.069 1.00 96.50 171 GLY A O 1
ATOM 1276 N N . ARG A 1 172 ? -13.683 -8.646 3.619 1.00 97.50 172 ARG A N 1
ATOM 1277 C CA . ARG A 1 172 ? -14.401 -8.062 2.481 1.00 97.50 172 ARG A CA 1
ATOM 1278 C C . ARG A 1 172 ? -13.428 -7.746 1.348 1.00 97.50 172 ARG A C 1
ATOM 1280 O O . ARG A 1 172 ? -12.256 -7.469 1.597 1.00 97.50 172 ARG A O 1
ATOM 1287 N N . HIS A 1 173 ? -13.928 -7.734 0.118 1.00 98.38 173 HIS A N 1
ATOM 1288 C CA . HIS A 1 173 ? -13.225 -7.194 -1.047 1.00 98.38 173 HIS A CA 1
ATOM 1289 C C . HIS A 1 173 ? -13.983 -5.972 -1.567 1.00 98.38 173 HIS A C 1
ATOM 1291 O O . HIS A 1 173 ? -15.210 -6.005 -1.648 1.00 98.38 173 HIS A O 1
ATOM 1297 N N . ALA A 1 174 ? -13.261 -4.905 -1.898 1.00 98.19 174 ALA A N 1
ATOM 1298 C CA . ALA A 1 174 ? -13.788 -3.749 -2.613 1.00 98.19 174 ALA A CA 1
ATOM 1299 C C . ALA A 1 174 ? -12.950 -3.498 -3.869 1.00 98.19 174 ALA A C 1
ATOM 1301 O O . ALA A 1 174 ? -11.721 -3.565 -3.833 1.00 98.19 174 ALA A O 1
ATOM 1302 N N . SER A 1 175 ? -13.622 -3.206 -4.979 1.00 97.50 175 SER A N 1
ATOM 1303 C CA . SER A 1 175 ? -12.976 -2.776 -6.220 1.00 97.50 175 SER A CA 1
ATOM 1304 C C . SER A 1 175 ? -13.188 -1.278 -6.408 1.00 97.50 175 SER A C 1
ATOM 1306 O O . SER A 1 175 ? -14.287 -0.789 -6.153 1.00 97.50 175 SER A O 1
ATOM 1308 N N . VAL A 1 176 ? -12.148 -0.558 -6.821 1.00 97.94 176 VAL A N 1
ATOM 1309 C CA . VAL A 1 176 ? -12.160 0.897 -7.008 1.00 97.94 176 VAL A CA 1
ATOM 1310 C C . VAL A 1 176 ? -12.247 1.208 -8.505 1.00 97.94 176 VAL A C 1
ATOM 1312 O O . VAL A 1 176 ? -11.248 1.003 -9.198 1.00 97.94 176 VAL A O 1
ATOM 1315 N N . PRO A 1 177 ? -13.409 1.684 -9.000 1.00 95.50 177 PRO A N 1
ATOM 1316 C CA . PRO A 1 177 ? -13.593 2.063 -10.399 1.00 95.50 177 PRO A CA 1
ATOM 1317 C C . PRO A 1 177 ? -12.583 3.113 -10.858 1.00 95.50 177 PRO A C 1
ATOM 1319 O O . PRO A 1 177 ? -12.257 4.036 -10.110 1.00 95.50 177 PRO A O 1
ATOM 1322 N N . GLY A 1 178 ? -12.120 2.988 -12.097 1.00 92.56 178 GLY A N 1
ATOM 1323 C CA . GLY A 1 178 ? -11.170 3.904 -12.724 1.00 92.56 178 GLY A CA 1
ATOM 1324 C C . GLY A 1 178 ? -9.726 3.785 -12.228 1.00 92.56 178 GLY A C 1
ATOM 1325 O O . GLY A 1 178 ? -8.877 4.519 -12.728 1.00 92.56 178 GLY A O 1
ATOM 1326 N N . ALA A 1 179 ? -9.438 2.875 -11.292 1.00 94.81 179 ALA A N 1
ATOM 1327 C CA . ALA A 1 179 ? -8.095 2.623 -10.776 1.00 94.81 179 ALA A CA 1
ATOM 1328 C C . ALA A 1 179 ? -7.516 1.296 -11.290 1.00 94.81 179 ALA A C 1
ATOM 1330 O O . ALA A 1 179 ? -8.240 0.322 -11.517 1.00 94.81 179 ALA A O 1
ATOM 1331 N N . GLY A 1 180 ? -6.196 1.247 -11.422 1.00 92.69 180 GLY A N 1
ATOM 1332 C CA . GLY A 1 180 ? -5.396 0.078 -11.755 1.00 92.69 180 GLY A CA 1
ATOM 1333 C C . GLY A 1 180 ? -4.569 -0.395 -10.559 1.00 92.69 180 GLY A C 1
ATOM 1334 O O . GLY A 1 180 ? -5.105 -0.939 -9.585 1.00 92.69 180 GLY A O 1
ATOM 1335 N N . HIS A 1 181 ? -3.246 -0.265 -10.667 1.00 89.88 181 HIS A N 1
ATOM 1336 C CA . HIS A 1 181 ? -2.301 -0.840 -9.707 1.00 89.88 181 HIS A CA 1
ATOM 1337 C C . HIS A 1 181 ? -2.223 -0.057 -8.393 1.00 89.88 181 HIS A C 1
ATOM 1339 O O . HIS A 1 181 ? -2.005 -0.660 -7.339 1.00 89.88 181 HIS A O 1
ATOM 1345 N N . TRP A 1 182 ? -2.462 1.256 -8.429 1.00 92.06 182 TRP A N 1
ATOM 1346 C CA . TRP A 1 182 ? -2.313 2.138 -7.273 1.00 92.06 182 TRP A CA 1
ATOM 1347 C C . TRP A 1 182 ? -3.611 2.882 -6.934 1.00 92.06 182 TRP A C 1
ATOM 1349 O O . TRP A 1 182 ? -3.636 4.113 -6.988 1.00 92.06 182 TRP A O 1
ATOM 1359 N N . PRO A 1 183 ? -4.688 2.194 -6.497 1.00 95.06 183 PRO A N 1
ATOM 1360 C CA . PRO A 1 183 ? -5.946 2.859 -6.148 1.00 95.06 183 PRO A CA 1
ATOM 1361 C C . PRO A 1 183 ? -5.807 3.968 -5.103 1.00 95.06 183 PRO A C 1
ATOM 1363 O O . PRO A 1 183 ? -6.633 4.875 -5.052 1.00 95.06 183 PRO A O 1
ATOM 1366 N N . HIS A 1 184 ? -4.768 3.908 -4.264 1.00 95.25 184 HIS A N 1
ATOM 1367 C CA . HIS A 1 184 ? -4.494 4.919 -3.247 1.00 95.25 184 HIS A CA 1
ATOM 1368 C C . HIS A 1 184 ? -3.964 6.239 -3.805 1.00 95.25 184 HIS A C 1
ATOM 1370 O O . HIS A 1 184 ? -4.122 7.259 -3.137 1.00 95.25 184 HIS A O 1
ATOM 1376 N N . VAL A 1 185 ? -3.401 6.224 -5.013 1.00 94.81 185 VAL A N 1
ATOM 1377 C CA . VAL A 1 185 ? -2.936 7.405 -5.756 1.00 94.81 185 VAL A CA 1
ATOM 1378 C C . VAL A 1 185 ? -3.920 7.775 -6.864 1.00 94.81 185 VAL A C 1
ATOM 1380 O O . VAL A 1 185 ? -4.205 8.949 -7.067 1.00 94.81 185 VAL A O 1
ATOM 1383 N N . GLU A 1 186 ? -4.452 6.781 -7.575 1.00 94.81 186 GLU A N 1
ATOM 1384 C CA . GLU A 1 186 ? -5.277 6.963 -8.776 1.00 94.81 186 GLU A CA 1
ATOM 1385 C C . GLU A 1 186 ? -6.715 7.396 -8.453 1.00 94.81 186 GLU A C 1
ATOM 1387 O O . GLU A 1 186 ? -7.333 8.115 -9.235 1.00 94.81 186 GLU A O 1
ATOM 1392 N N . ALA A 1 187 ? -7.254 6.970 -7.306 1.00 96.94 187 ALA A N 1
ATOM 1393 C CA . ALA A 1 187 ? -8.616 7.286 -6.869 1.00 96.94 187 ALA A CA 1
ATOM 1394 C C . ALA A 1 187 ? -8.683 7.516 -5.342 1.00 96.94 187 ALA A C 1
ATOM 1396 O O . ALA A 1 187 ? -9.407 6.807 -4.622 1.00 96.94 187 ALA A O 1
ATOM 1397 N N . PRO A 1 188 ? -7.924 8.499 -4.819 1.00 97.31 188 PRO A N 1
ATOM 1398 C CA . PRO A 1 188 ? -7.682 8.647 -3.390 1.00 97.31 188 PRO A CA 1
ATOM 1399 C C . PRO A 1 188 ? -8.950 8.970 -2.604 1.00 97.31 188 PRO A C 1
ATOM 1401 O O . PRO A 1 188 ? -9.096 8.492 -1.484 1.00 97.31 188 PRO A O 1
ATOM 1404 N N . GLU A 1 189 ? -9.908 9.713 -3.159 1.00 97.75 189 GLU A N 1
ATOM 1405 C CA . GLU A 1 189 ? -11.173 10.019 -2.483 1.00 97.75 189 GLU A CA 1
ATOM 1406 C C . GLU A 1 189 ? -11.981 8.746 -2.207 1.00 97.75 189 GLU A C 1
ATOM 1408 O O . GLU A 1 189 ? -12.460 8.541 -1.088 1.00 97.75 189 GLU A O 1
ATOM 1413 N N . THR A 1 190 ? -12.084 7.863 -3.205 1.00 97.94 190 THR A N 1
ATOM 1414 C CA . THR A 1 190 ? -12.797 6.584 -3.080 1.00 97.94 190 THR A CA 1
ATOM 1415 C C . THR A 1 190 ? -12.089 5.671 -2.084 1.00 97.94 190 THR A C 1
ATOM 1417 O O . THR A 1 190 ? -12.731 5.119 -1.186 1.00 97.94 190 THR A O 1
ATOM 1420 N N . LEU A 1 191 ? -10.761 5.550 -2.185 1.00 97.69 191 LEU A N 1
ATOM 1421 C CA . LEU A 1 191 ? -9.975 4.743 -1.253 1.00 97.69 191 LEU A CA 1
ATOM 1422 C C . LEU A 1 191 ? -10.078 5.276 0.184 1.00 97.69 191 LEU A C 1
ATOM 1424 O O . LEU A 1 191 ? -10.316 4.504 1.112 1.00 97.69 191 LEU A O 1
ATOM 1428 N N . ASN A 1 192 ? -9.960 6.589 0.380 1.00 97.94 192 ASN A N 1
ATOM 1429 C CA . ASN A 1 192 ? -10.064 7.223 1.693 1.00 97.94 192 ASN A CA 1
ATOM 1430 C C . ASN A 1 192 ? -11.447 6.985 2.321 1.00 97.94 192 ASN A C 1
ATOM 1432 O O . ASN A 1 192 ? -11.535 6.744 3.526 1.00 97.94 192 ASN A O 1
ATOM 1436 N N . GLY A 1 193 ? -12.516 6.983 1.518 1.00 97.88 193 GLY A N 1
ATOM 1437 C CA . GLY A 1 193 ? -13.858 6.604 1.965 1.00 97.88 193 GLY A CA 1
ATOM 1438 C C . GLY A 1 193 ? -13.925 5.167 2.493 1.00 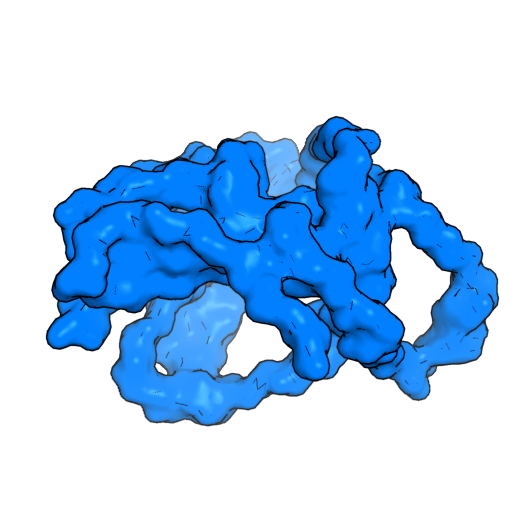97.88 193 GLY A C 1
ATOM 1439 O O . GLY A 1 193 ? -14.408 4.943 3.604 1.00 97.88 193 GLY A O 1
ATOM 1440 N N . LEU A 1 194 ? -13.375 4.207 1.741 1.00 98.00 194 LEU A N 1
ATOM 1441 C CA . LEU A 1 194 ? -13.320 2.791 2.133 1.00 98.00 194 LEU A CA 1
ATOM 1442 C C . LEU A 1 194 ? -12.497 2.566 3.410 1.00 98.00 194 LEU A C 1
ATOM 1444 O O . LEU A 1 194 ? -12.912 1.813 4.295 1.00 98.00 194 LEU A O 1
ATOM 1448 N N . LEU A 1 195 ? -11.342 3.230 3.523 1.00 97.00 195 LEU A N 1
ATOM 1449 C CA . LEU A 1 195 ? -10.492 3.174 4.713 1.00 97.00 195 LEU A CA 1
ATOM 1450 C C . LEU A 1 195 ? -11.214 3.732 5.940 1.00 97.00 195 LEU A C 1
ATOM 1452 O O . LEU A 1 195 ? -11.248 3.084 6.986 1.00 97.00 195 LEU A O 1
ATOM 1456 N N . ALA A 1 196 ? -11.840 4.903 5.801 1.00 95.56 196 ALA A N 1
ATOM 1457 C CA . ALA A 1 196 ? -12.615 5.496 6.877 1.00 95.56 196 ALA A CA 1
ATOM 1458 C C . ALA A 1 196 ? -13.739 4.550 7.323 1.00 95.56 196 ALA A C 1
ATOM 1460 O O . ALA A 1 196 ? -13.863 4.303 8.519 1.00 95.56 196 ALA A O 1
ATOM 1461 N N . GLU A 1 197 ? -14.516 3.978 6.399 1.00 95.56 197 GLU A N 1
ATOM 1462 C CA . GLU A 1 197 ? -15.590 3.030 6.722 1.00 95.56 197 GLU A CA 1
ATOM 1463 C C . GLU A 1 197 ? -15.073 1.815 7.510 1.00 95.56 197 GLU A C 1
ATOM 1465 O O . GLU A 1 197 ? -15.649 1.457 8.540 1.00 95.56 197 GLU A O 1
ATOM 1470 N N . LEU A 1 198 ? -13.961 1.213 7.074 1.00 95.38 198 LEU A N 1
ATOM 1471 C CA . LEU A 1 198 ? -13.341 0.084 7.767 1.00 95.38 198 LEU A CA 1
ATOM 1472 C C . LEU A 1 198 ? -12.968 0.440 9.210 1.00 95.38 198 LEU A C 1
ATOM 1474 O O . LEU A 1 198 ? -13.264 -0.322 10.129 1.00 95.38 198 LEU A O 1
ATOM 1478 N N . TRP A 1 199 ? -12.325 1.588 9.423 1.00 92.00 199 TRP A N 1
ATOM 1479 C CA . TRP A 1 199 ? -11.863 1.980 10.755 1.00 92.00 199 TRP A CA 1
ATOM 1480 C C . TRP A 1 199 ? -13.004 2.381 11.686 1.00 92.00 199 TRP A C 1
ATOM 1482 O O . TRP A 1 199 ? -12.889 2.180 12.888 1.00 92.00 199 TRP A O 1
ATOM 1492 N N . HIS A 1 200 ? -14.126 2.872 11.153 1.00 86.69 200 HIS A N 1
ATOM 1493 C CA . HIS A 1 200 ? -15.334 3.091 11.957 1.00 86.69 200 HIS A CA 1
ATOM 1494 C C . HIS A 1 200 ? -15.943 1.791 12.468 1.00 86.69 200 HIS A C 1
ATOM 1496 O O . HIS A 1 200 ? -16.504 1.777 13.552 1.00 86.69 200 HIS A O 1
ATOM 1502 N N . GLN A 1 201 ? -15.851 0.710 11.694 1.00 81.06 201 GLN A N 1
ATOM 1503 C CA . GLN A 1 201 ? -16.340 -0.608 12.110 1.00 81.06 201 GLN A CA 1
ATOM 1504 C C . GLN A 1 201 ? -15.426 -1.266 13.155 1.00 81.06 201 GLN A C 1
ATOM 1506 O O . GLN A 1 201 ? -15.840 -2.221 13.807 1.00 81.06 201 GLN A O 1
ATOM 1511 N N . ALA A 1 202 ? -14.179 -0.801 13.269 1.00 70.25 202 ALA A N 1
ATOM 1512 C CA . ALA A 1 202 ? -13.165 -1.351 14.164 1.00 70.25 202 ALA A CA 1
ATOM 1513 C C . ALA A 1 202 ? -13.025 -0.591 15.497 1.00 70.25 202 ALA A C 1
ATOM 1515 O O . ALA A 1 202 ? -12.366 -1.109 16.401 1.00 70.25 202 ALA A O 1
ATOM 1516 N N . ALA A 1 203 ? -13.578 0.624 15.587 1.00 60.47 203 ALA A N 1
ATOM 1517 C CA . ALA A 1 203 ? -13.562 1.490 16.768 1.00 60.47 203 ALA A CA 1
ATOM 1518 C C . ALA A 1 203 ? -14.774 1.230 17.672 1.00 60.47 203 ALA A C 1
ATOM 1520 O O . ALA A 1 203 ? -14.590 1.299 18.908 1.00 60.47 203 ALA A O 1
#

pLDDT: mean 84.81, std 15.34, range [36.66, 98.38]

Sequence (203 aa):
MPGSVHVTTLGPHGAPPVLFVHGSTSWGDDPHYGFAAQAPLAGRFRLLLMDRRGYGGSPDAGESFPGDYLADDDDIAELPELTPEQWLQASVGSTGSPPPEASEPRLRAAGTALRERVCWEAAIPLPALRAAAFPKLVISGTWESAPEQDRERGGVPFMACARITAERVGGRHASVPGAGHWPHVEAPETLNGLLAELWHQAA

Radius of gyration: 17.98 Å; chains: 1; bounding box: 40×40×44 Å

Organism: NCBI:txid2530382